Protein AF-A0ABD3QY14-F1 (afdb_monomer)

InterPro domains:
  IPR005636 DTW [PF03942] (28-312)
  IPR005636 DTW [SM01144] (27-320)
  IPR039262 DTW domain-containing protein DTWD2/TAPT [PTHR21392] (23-318)

Organism: NCBI:txid29204

Nearest PDB structures (foldseek):
  1to0-assembly2_D  TM=4.400E-01  e=5.690E-01  Bacillus subtilis
  1vh0-assembly7_F  TM=4.444E-01  e=4.764E-01  Staphylococcus aureus
  1to0-assembly2_C  TM=4.379E-01  e=5.690E-01  Bacillus subtilis
  1to0-assembly4_G  TM=4.454E-01  e=7.651E-01  Bacillus subtilis
  1to0-assembly1_A  TM=4.722E-01  e=1.753E+00  Bacillus subtilis

Structure (mmCIF, N/CA/C/O backbone):
data_AF-A0ABD3QY14-F1
#
_entry.id   AF-A0ABD3QY14-F1
#
loop_
_atom_site.group_PDB
_atom_site.id
_atom_site.type_symbol
_atom_site.label_atom_id
_atom_site.label_alt_id
_atom_site.label_comp_id
_atom_site.label_asym_id
_atom_site.label_entity_id
_atom_site.label_seq_id
_atom_site.pdbx_PDB_ins_code
_atom_site.Cartn_x
_atom_site.Cartn_y
_atom_site.Cartn_z
_atom_site.occupancy
_atom_site.B_iso_or_equiv
_atom_site.auth_seq_id
_atom_site.auth_comp_id
_atom_site.auth_asym_id
_atom_site.auth_atom_id
_atom_site.pdbx_PDB_model_num
ATOM 1 N N . MET A 1 1 ? 17.804 52.065 18.038 1.00 45.91 1 MET A N 1
ATOM 2 C CA . MET A 1 1 ? 19.095 52.280 17.344 1.00 45.91 1 MET A CA 1
ATOM 3 C C . MET A 1 1 ? 19.151 51.403 16.101 1.00 45.91 1 MET A C 1
ATOM 5 O O . MET A 1 1 ? 19.473 50.227 16.191 1.00 45.91 1 MET A O 1
ATOM 9 N N . THR A 1 2 ? 18.773 51.954 14.952 1.00 49.22 2 THR A N 1
ATOM 10 C CA . THR A 1 2 ? 18.689 51.256 13.660 1.00 49.22 2 THR A CA 1
ATOM 11 C C . THR A 1 2 ? 19.968 51.480 12.853 1.00 49.22 2 THR A C 1
ATOM 13 O O . THR A 1 2 ? 20.301 52.621 12.545 1.00 49.22 2 THR A O 1
ATOM 16 N N . LYS A 1 3 ? 20.697 50.410 12.507 1.00 50.19 3 LYS A N 1
ATOM 17 C CA . LYS A 1 3 ? 21.876 50.483 11.625 1.00 50.19 3 LYS A CA 1
ATOM 18 C C . LYS A 1 3 ? 21.510 50.066 10.202 1.00 50.19 3 LYS A C 1
ATOM 20 O O . LYS A 1 3 ? 21.571 48.889 9.857 1.00 50.19 3 LYS A O 1
ATOM 25 N N . THR A 1 4 ? 21.164 51.050 9.383 1.00 54.25 4 THR A N 1
ATOM 26 C CA . THR A 1 4 ? 21.058 50.909 7.928 1.00 54.25 4 THR A CA 1
ATOM 27 C C . THR A 1 4 ? 22.466 50.765 7.344 1.00 54.25 4 THR A C 1
ATOM 29 O O . THR A 1 4 ? 23.338 51.581 7.640 1.00 54.25 4 THR A O 1
ATOM 32 N N . LYS A 1 5 ? 22.715 49.730 6.535 1.00 61.22 5 LYS A N 1
ATOM 33 C CA . LYS A 1 5 ? 23.961 49.573 5.769 1.00 61.22 5 LYS A CA 1
ATOM 34 C C . LYS A 1 5 ? 23.645 49.691 4.282 1.00 61.22 5 LYS A C 1
ATOM 36 O O . LYS A 1 5 ? 23.069 48.773 3.709 1.00 61.22 5 LYS A O 1
ATOM 41 N N . ASN A 1 6 ? 24.055 50.803 3.681 1.00 62.00 6 ASN A N 1
ATOM 42 C CA . ASN A 1 6 ? 24.092 50.943 2.229 1.00 62.00 6 ASN A CA 1
ATOM 43 C C . ASN A 1 6 ? 25.272 50.125 1.684 1.00 62.00 6 ASN A C 1
ATOM 45 O O . ASN A 1 6 ? 26.346 50.117 2.288 1.00 62.00 6 ASN A O 1
ATOM 49 N N . HIS A 1 7 ? 25.075 49.467 0.545 1.00 60.56 7 HIS A N 1
ATOM 50 C CA . HIS A 1 7 ? 26.142 48.868 -0.257 1.00 60.56 7 HIS A CA 1
ATOM 51 C C . HIS A 1 7 ? 26.163 49.599 -1.608 1.00 60.56 7 HIS A C 1
ATOM 53 O O . HIS A 1 7 ? 25.082 49.804 -2.159 1.00 60.56 7 HIS A O 1
ATOM 59 N N . PRO A 1 8 ? 27.328 50.040 -2.113 1.00 66.12 8 PRO A N 1
ATOM 60 C CA . PRO A 1 8 ? 27.401 50.772 -3.374 1.00 66.12 8 PRO A CA 1
ATOM 61 C C . PRO A 1 8 ? 27.253 49.846 -4.585 1.00 66.12 8 PRO A C 1
ATOM 63 O O . PRO A 1 8 ? 27.644 48.676 -4.530 1.00 66.12 8 PRO A O 1
ATOM 66 N N . ASP A 1 9 ? 26.737 50.413 -5.675 1.00 64.50 9 ASP A N 1
ATOM 67 C CA . ASP A 1 9 ? 26.776 49.829 -7.014 1.00 64.50 9 ASP A CA 1
ATOM 68 C C . ASP A 1 9 ? 28.213 49.501 -7.446 1.00 64.50 9 ASP A C 1
ATOM 70 O O . ASP A 1 9 ? 29.165 50.206 -7.100 1.00 64.50 9 ASP A O 1
ATOM 74 N N . MET A 1 10 ? 28.365 48.428 -8.223 1.00 68.00 10 MET A N 1
ATOM 75 C CA . MET A 1 10 ? 29.622 48.067 -8.871 1.00 68.00 10 MET A CA 1
ATOM 76 C C . MET A 1 10 ? 29.356 47.637 -10.317 1.00 68.00 10 MET A C 1
ATOM 78 O O . MET A 1 10 ? 28.352 46.993 -10.617 1.00 68.00 10 MET A O 1
ATOM 82 N N . ASP A 1 11 ? 30.261 48.057 -11.195 1.00 54.81 11 ASP A N 1
ATOM 83 C CA . ASP A 1 11 ? 29.952 48.383 -12.582 1.00 54.81 11 ASP A CA 1
ATOM 84 C C . ASP A 1 11 ? 29.779 47.234 -13.585 1.00 54.81 11 ASP A C 1
ATOM 86 O O . ASP A 1 11 ? 30.156 46.075 -13.396 1.00 54.81 11 ASP A O 1
ATOM 90 N N . GLN A 1 12 ? 29.219 47.651 -14.718 1.00 63.16 12 GLN A N 1
ATOM 91 C CA . GLN A 1 12 ? 28.951 46.887 -15.930 1.00 63.16 12 GLN A CA 1
ATOM 92 C C . GLN A 1 12 ? 30.175 46.088 -16.408 1.00 63.16 12 GLN A C 1
ATOM 94 O O . GLN A 1 12 ? 31.267 46.624 -16.579 1.00 63.16 12 GLN A O 1
ATOM 99 N N . SER A 1 13 ? 29.975 44.802 -16.711 1.00 57.12 13 SER A N 1
ATOM 100 C CA . SER A 1 13 ? 30.966 43.950 -17.382 1.00 57.12 13 SER A CA 1
ATOM 101 C C . SER A 1 13 ? 30.344 43.280 -18.608 1.00 57.12 13 SER A C 1
ATOM 103 O O . SER A 1 13 ? 29.245 42.730 -18.549 1.00 57.12 13 SER A O 1
ATOM 105 N N . THR A 1 14 ? 31.041 43.373 -19.738 1.00 54.72 14 THR A N 1
ATOM 106 C CA . THR A 1 14 ? 30.547 43.096 -21.094 1.00 54.72 14 THR A CA 1
ATOM 107 C C . THR A 1 14 ? 30.244 41.616 -21.363 1.00 54.72 14 THR A C 1
ATOM 109 O O . THR A 1 14 ? 31.099 40.740 -21.247 1.00 54.72 14 THR A O 1
ATOM 112 N N . SER A 1 15 ? 29.015 41.335 -21.802 1.00 51.47 15 SER A N 1
ATOM 113 C CA . SER A 1 15 ? 28.477 39.987 -22.025 1.00 51.47 15 SER A CA 1
ATOM 114 C C . SER A 1 15 ? 28.724 39.450 -23.444 1.00 51.47 15 SER A C 1
ATOM 116 O O . SER A 1 15 ? 27.803 39.298 -24.252 1.00 51.47 15 SER A O 1
ATOM 118 N N . VAL A 1 16 ? 29.973 39.086 -23.753 1.00 61.09 16 VAL A N 1
ATOM 119 C CA . VAL A 1 16 ? 30.281 38.337 -24.988 1.00 61.09 16 VAL A CA 1
ATOM 120 C C . VAL A 1 16 ? 29.675 36.933 -24.887 1.00 61.09 16 VAL A C 1
ATOM 122 O O . VAL A 1 16 ? 30.172 36.077 -24.159 1.00 61.09 16 VAL A O 1
ATOM 125 N N . SER A 1 17 ? 28.574 36.705 -25.604 1.00 56.72 17 SER A N 1
ATOM 126 C CA . SER A 1 17 ? 27.796 35.462 -25.536 1.00 56.72 17 SER A CA 1
ATOM 127 C C . SER A 1 17 ? 28.240 34.467 -26.618 1.00 56.72 17 SER A C 1
ATOM 129 O O . SER A 1 17 ? 27.940 34.693 -27.791 1.00 56.72 17 SER A O 1
ATOM 131 N N . PRO A 1 18 ? 28.916 33.349 -26.282 1.00 64.06 18 PRO A N 1
ATOM 132 C CA . PRO A 1 18 ? 29.250 32.325 -27.265 1.00 64.06 18 PRO A CA 1
ATOM 133 C C . PRO A 1 18 ? 27.987 31.549 -27.658 1.00 64.06 18 PRO A C 1
ATOM 135 O O . PRO A 1 18 ? 27.457 30.751 -26.884 1.00 64.06 18 PRO A O 1
ATOM 138 N N . SER A 1 19 ? 27.509 31.756 -28.885 1.00 54.41 19 SER A N 1
ATOM 139 C CA . SER A 1 19 ? 26.335 31.091 -29.467 1.00 54.41 19 SER A CA 1
ATOM 140 C C . SER A 1 19 ? 26.615 29.631 -29.866 1.00 54.41 19 SER A C 1
ATOM 142 O O . SER A 1 19 ? 26.420 29.225 -31.011 1.00 54.41 19 SER A O 1
ATOM 144 N N . GLY A 1 20 ? 27.091 28.826 -28.914 1.00 64.88 20 GLY A N 1
ATOM 145 C CA . GLY A 1 20 ? 27.315 27.394 -29.081 1.00 64.88 20 GLY A CA 1
ATOM 146 C C . GLY A 1 20 ? 25.997 26.624 -29.095 1.00 64.88 20 GLY A C 1
ATOM 147 O O . GLY A 1 20 ? 25.437 26.310 -28.044 1.00 64.88 20 GLY A O 1
ATOM 148 N N . THR A 1 21 ? 25.501 26.277 -30.284 1.00 68.44 21 THR A N 1
ATOM 149 C CA . THR A 1 21 ? 24.324 25.413 -30.452 1.00 68.44 21 THR A CA 1
ATOM 150 C C . THR A 1 21 ? 24.645 23.973 -30.049 1.00 68.44 21 THR A C 1
ATOM 152 O O . THR A 1 21 ? 24.905 23.117 -30.895 1.00 68.44 21 THR A O 1
ATOM 155 N N . HIS A 1 22 ? 24.627 23.685 -28.746 1.00 75.00 22 HIS A N 1
ATOM 156 C CA . HIS A 1 22 ? 24.767 22.319 -28.251 1.00 75.00 22 HIS A CA 1
ATOM 157 C C . HIS A 1 22 ? 23.649 21.428 -28.827 1.00 75.00 22 HIS A C 1
ATOM 159 O O . HIS A 1 22 ? 22.467 2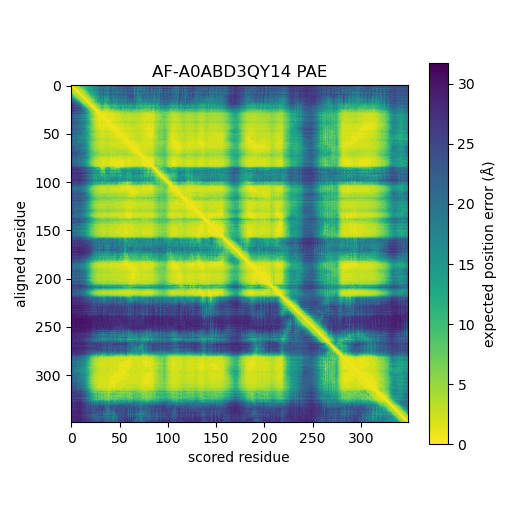1.773 -28.695 1.00 75.00 22 HIS A O 1
ATOM 165 N N . PRO A 1 23 ? 23.979 20.278 -29.447 1.00 76.75 23 PRO A N 1
ATOM 166 C CA . PRO A 1 23 ? 22.976 19.388 -30.011 1.00 76.75 23 PRO A CA 1
ATOM 167 C C . PRO A 1 23 ? 22.065 18.868 -28.896 1.00 76.75 23 PRO A C 1
ATOM 169 O O . PRO A 1 23 ? 22.520 18.245 -27.934 1.00 76.75 23 PRO A O 1
ATOM 172 N N . LYS A 1 24 ? 20.760 19.137 -29.024 1.00 80.94 24 LYS A N 1
ATOM 173 C CA . LYS A 1 24 ? 19.741 18.698 -28.063 1.00 80.94 24 LYS A CA 1
ATOM 174 C C . LYS A 1 24 ? 19.768 17.172 -27.983 1.00 80.94 24 LYS A C 1
ATOM 176 O O . LYS A 1 24 ? 19.378 16.492 -28.931 1.00 80.94 24 LYS A O 1
ATOM 181 N N . THR A 1 25 ? 20.221 16.633 -26.854 1.00 83.69 25 THR A N 1
ATOM 182 C CA . THR A 1 25 ? 20.292 15.187 -26.642 1.00 83.69 25 THR A CA 1
ATOM 183 C C . THR A 1 25 ? 18.890 14.587 -26.709 1.00 83.69 25 THR A C 1
ATOM 185 O O . THR A 1 25 ? 17.993 14.956 -25.946 1.00 83.69 25 THR A O 1
ATOM 188 N N . GLN A 1 26 ? 18.676 13.671 -27.657 1.00 87.88 26 GLN A N 1
ATOM 189 C CA . GLN A 1 26 ? 17.387 13.005 -27.809 1.00 87.88 26 GLN A CA 1
ATOM 190 C C . GLN A 1 26 ? 17.063 12.227 -26.527 1.00 87.88 26 GLN A C 1
ATOM 192 O O . GLN A 1 26 ? 17.876 11.446 -26.021 1.00 87.88 26 GLN A O 1
ATOM 197 N N . LYS A 1 27 ? 15.868 12.458 -25.971 1.00 89.25 27 LYS A N 1
ATOM 198 C CA . LYS A 1 27 ? 15.399 11.731 -24.786 1.00 89.25 27 LYS A CA 1
ATOM 199 C C . LYS A 1 27 ? 15.260 10.252 -25.146 1.00 89.25 27 LYS A C 1
ATOM 201 O O . LYS A 1 27 ? 14.699 9.922 -26.187 1.00 89.25 27 LYS A O 1
ATOM 206 N N . ARG A 1 28 ? 15.744 9.361 -24.274 1.00 91.00 28 ARG A N 1
ATOM 207 C CA . ARG A 1 28 ? 15.572 7.911 -24.458 1.00 91.00 28 ARG A CA 1
ATOM 208 C C . ARG A 1 28 ? 14.072 7.583 -24.554 1.00 91.00 28 ARG A C 1
ATOM 210 O O . ARG A 1 28 ? 13.313 8.134 -23.753 1.00 91.00 28 ARG A O 1
ATOM 217 N N . PRO A 1 29 ? 13.648 6.693 -25.469 1.00 94.50 29 PRO A N 1
ATOM 218 C CA . PRO A 1 29 ? 12.253 6.279 -25.553 1.00 94.50 29 PRO A CA 1
ATOM 219 C C . PRO A 1 29 ? 11.811 5.605 -24.249 1.00 94.50 29 PRO A C 1
ATOM 221 O O . PRO A 1 29 ? 12.602 4.938 -23.573 1.00 94.50 29 PRO A O 1
ATOM 224 N N . THR A 1 30 ? 10.537 5.769 -23.904 1.00 95.06 30 THR A N 1
ATOM 225 C CA . THR A 1 30 ? 9.894 5.153 -22.738 1.00 95.06 30 THR A CA 1
ATOM 226 C C . THR A 1 30 ? 8.572 4.517 -23.149 1.00 95.06 30 THR A C 1
ATOM 228 O O . THR A 1 30 ? 7.912 4.976 -24.078 1.00 95.06 30 THR A O 1
ATOM 231 N N . CYS A 1 31 ? 8.184 3.441 -22.465 1.00 94.12 31 CYS A N 1
ATOM 232 C CA . CYS A 1 31 ? 6.891 2.796 -22.662 1.00 94.12 31 CYS A CA 1
ATOM 233 C C . CYS A 1 31 ? 5.753 3.804 -22.391 1.00 94.12 31 CYS A C 1
ATOM 235 O O . CYS A 1 31 ? 5.775 4.440 -21.334 1.00 94.12 31 CYS A O 1
ATOM 237 N N . PRO A 1 32 ? 4.745 3.951 -23.273 1.00 91.94 32 PRO A N 1
ATOM 238 C CA . PRO A 1 32 ? 3.650 4.901 -23.055 1.00 91.94 32 PRO A CA 1
ATOM 239 C C . PRO A 1 32 ? 2.820 4.565 -21.806 1.00 91.94 32 PRO A C 1
ATOM 241 O O . PRO A 1 32 ? 2.368 5.475 -21.115 1.00 91.94 32 PRO A O 1
ATOM 244 N N . THR A 1 33 ? 2.689 3.272 -21.494 1.00 92.00 33 THR A N 1
ATOM 245 C CA . THR A 1 33 ? 1.871 2.722 -20.405 1.00 92.00 33 THR A CA 1
ATOM 246 C C . THR A 1 33 ? 2.570 2.821 -19.047 1.00 92.00 33 THR A C 1
ATOM 248 O O . THR A 1 33 ? 2.077 3.488 -18.148 1.00 92.00 33 THR A O 1
ATOM 251 N N . CYS A 1 34 ? 3.744 2.197 -18.875 1.00 92.81 34 CYS A N 1
ATOM 252 C CA . CYS A 1 34 ? 4.435 2.155 -17.574 1.00 92.81 34 CYS A CA 1
ATOM 253 C C . CYS A 1 34 ? 5.562 3.190 -17.402 1.00 92.81 34 CYS A C 1
ATOM 255 O O . CYS A 1 34 ? 6.170 3.253 -16.337 1.00 92.81 34 CYS A O 1
ATOM 257 N N . ARG A 1 35 ? 5.886 3.977 -18.440 1.00 91.50 35 ARG A N 1
ATOM 258 C CA . ARG A 1 35 ? 6.951 5.009 -18.472 1.00 91.50 35 ARG A CA 1
ATOM 259 C C . ARG A 1 35 ? 8.384 4.537 -18.195 1.00 91.50 35 ARG A C 1
ATOM 261 O O . ARG A 1 35 ? 9.314 5.337 -18.304 1.00 91.50 35 ARG A O 1
ATOM 268 N N . PHE A 1 36 ? 8.606 3.249 -17.948 1.00 91.25 36 PHE A N 1
ATOM 269 C CA . PHE A 1 36 ? 9.943 2.661 -17.938 1.00 91.25 36 PHE A CA 1
ATOM 270 C C . PHE A 1 36 ? 10.550 2.608 -19.358 1.00 91.25 36 PHE A C 1
ATOM 272 O O . PHE A 1 36 ? 9.814 2.481 -20.342 1.00 91.25 36 PHE A O 1
ATOM 279 N N . PRO A 1 37 ? 11.889 2.683 -19.500 1.00 93.31 37 PRO A N 1
ATOM 280 C CA . PRO A 1 37 ? 12.586 2.341 -20.742 1.00 93.31 37 PRO A CA 1
ATOM 281 C C . PRO A 1 37 ? 12.186 0.952 -21.276 1.00 93.31 37 PRO A C 1
ATOM 283 O O . PRO A 1 37 ? 11.923 0.069 -20.459 1.00 93.31 37 PRO A O 1
ATOM 286 N N . PRO A 1 38 ? 12.213 0.703 -22.603 1.00 94.31 38 PRO A N 1
ATOM 287 C CA . PRO A 1 38 ? 11.772 -0.565 -23.197 1.00 94.31 38 PRO A CA 1
ATOM 288 C C . PRO A 1 38 ? 12.375 -1.822 -22.555 1.00 94.31 38 PRO A C 1
ATOM 290 O O . PRO A 1 38 ? 11.642 -2.750 -22.235 1.00 94.31 38 PRO A O 1
ATOM 293 N N . ARG A 1 39 ? 13.688 -1.825 -22.272 1.00 91.69 39 ARG A N 1
ATOM 294 C CA . ARG A 1 39 ? 14.375 -2.969 -21.638 1.00 91.69 39 ARG A CA 1
ATOM 295 C C . ARG A 1 39 ? 13.924 -3.255 -20.201 1.00 91.69 39 ARG A C 1
ATOM 297 O O . ARG A 1 39 ? 14.083 -4.367 -19.724 1.00 91.69 39 ARG A O 1
ATOM 304 N N . THR A 1 40 ? 13.376 -2.262 -19.506 1.00 91.81 40 THR A N 1
ATOM 305 C CA . THR A 1 40 ? 12.881 -2.383 -18.125 1.00 91.81 40 THR A CA 1
ATOM 306 C C . THR A 1 40 ? 11.358 -2.223 -18.062 1.00 91.81 40 THR A C 1
ATOM 308 O O . THR A 1 40 ? 10.823 -1.792 -17.044 1.00 91.81 40 THR A O 1
ATOM 311 N N . CYS A 1 41 ? 10.656 -2.484 -19.169 1.00 94.94 41 CYS A N 1
ATOM 312 C CA . CYS A 1 41 ? 9.207 -2.369 -19.256 1.00 94.94 41 CYS A CA 1
ATOM 313 C C . CYS A 1 41 ? 8.528 -3.463 -18.422 1.00 94.94 41 CYS A C 1
ATOM 315 O O . CYS A 1 41 ? 8.728 -4.647 -18.676 1.00 94.94 41 CYS A O 1
ATOM 317 N N . VAL A 1 42 ? 7.687 -3.069 -17.463 1.00 95.75 42 VAL A N 1
ATOM 318 C CA . VAL A 1 42 ? 6.958 -3.998 -16.576 1.00 95.75 42 VAL A CA 1
ATOM 319 C C . VAL A 1 42 ? 5.571 -4.394 -17.094 1.00 95.75 42 VAL A C 1
ATOM 321 O O . VAL A 1 42 ? 4.906 -5.210 -16.467 1.00 95.75 42 VAL A O 1
ATOM 324 N N . CYS A 1 43 ? 5.126 -3.839 -18.230 1.00 96.31 43 CYS A N 1
ATOM 325 C CA . CYS A 1 43 ? 3.776 -4.075 -18.762 1.00 96.31 43 CYS A CA 1
ATOM 326 C C . CYS A 1 43 ? 3.412 -5.553 -18.974 1.00 96.31 43 CYS A C 1
ATOM 328 O O . CYS A 1 43 ? 2.282 -5.882 -18.635 1.00 96.31 43 CYS A O 1
ATOM 330 N N . PRO A 1 44 ? 4.316 -6.445 -19.438 1.00 96.75 44 PRO A N 1
ATOM 331 C CA . PRO A 1 44 ? 3.995 -7.868 -19.590 1.00 96.75 44 PRO A CA 1
ATOM 332 C C . PRO A 1 44 ? 3.583 -8.581 -18.293 1.00 96.75 44 PRO A C 1
ATOM 334 O O . PRO A 1 44 ? 2.969 -9.636 -18.360 1.00 96.75 44 PRO A O 1
ATOM 337 N N . ALA A 1 45 ? 3.910 -8.022 -17.122 1.00 97.00 45 ALA A N 1
ATOM 338 C CA . ALA A 1 45 ? 3.542 -8.590 -15.826 1.00 97.00 45 ALA A CA 1
ATOM 339 C C . ALA A 1 45 ? 2.396 -7.849 -15.116 1.00 97.00 45 ALA A C 1
ATOM 341 O O . ALA A 1 45 ? 1.924 -8.332 -14.082 1.00 97.00 45 ALA A O 1
ATOM 342 N N . LEU A 1 46 ? 1.969 -6.681 -15.622 1.00 96.88 46 LEU A N 1
ATOM 343 C CA . LEU A 1 46 ? 0.874 -5.909 -15.024 1.00 96.88 46 LEU A CA 1
ATOM 344 C C . LEU A 1 46 ? -0.446 -6.698 -15.100 1.00 96.88 46 LEU A C 1
ATOM 346 O O . LEU A 1 46 ? -0.671 -7.413 -16.075 1.00 96.88 46 LEU A O 1
ATOM 350 N N . PRO A 1 47 ? -1.339 -6.564 -14.104 1.00 96.69 47 PRO A N 1
ATOM 351 C CA . PRO A 1 47 ? -2.645 -7.206 -14.161 1.00 96.69 47 PRO A CA 1
ATOM 352 C C . PRO A 1 47 ? -3.488 -6.615 -15.301 1.00 96.69 47 PRO A C 1
ATOM 354 O O . PRO A 1 47 ? -3.544 -5.396 -15.470 1.00 96.69 47 PRO A O 1
ATOM 357 N N . THR A 1 48 ? -4.178 -7.480 -16.049 1.00 94.69 48 THR A N 1
ATOM 358 C CA . THR A 1 48 ? -5.051 -7.098 -17.175 1.00 94.69 48 THR A CA 1
ATOM 359 C C . THR A 1 48 ? -6.184 -6.164 -16.740 1.00 94.69 48 THR A C 1
ATOM 361 O O . THR A 1 48 ? -6.550 -5.248 -17.471 1.00 94.69 48 THR A O 1
ATOM 364 N N . ALA A 1 49 ? -6.709 -6.370 -15.527 1.00 95.25 49 ALA A N 1
ATOM 365 C CA . ALA A 1 49 ? -7.691 -5.505 -14.884 1.00 95.25 49 ALA A CA 1
ATOM 366 C C . ALA A 1 49 ? -7.048 -4.741 -13.704 1.00 95.25 49 ALA A C 1
ATOM 368 O O . ALA A 1 49 ? -6.385 -5.369 -12.872 1.00 95.25 49 ALA A O 1
ATOM 369 N N . PRO A 1 50 ? -7.248 -3.413 -13.579 1.00 95.50 50 PRO A N 1
ATOM 370 C CA . PRO A 1 50 ? -6.750 -2.638 -12.443 1.00 95.50 50 PRO A CA 1
ATOM 371 C C . PRO A 1 50 ? -7.334 -3.113 -11.101 1.00 95.50 50 PRO A C 1
ATOM 373 O O . PRO A 1 50 ? -8.542 -3.293 -10.966 1.00 95.50 50 PRO A O 1
ATOM 376 N N . LEU A 1 51 ? -6.485 -3.274 -10.082 1.00 96.38 51 LEU A N 1
ATOM 377 C CA . LEU A 1 51 ? -6.863 -3.923 -8.818 1.00 96.38 51 LEU A CA 1
ATOM 378 C C . LEU A 1 51 ? -7.703 -3.054 -7.862 1.00 96.38 51 LEU A C 1
ATOM 380 O O . LEU A 1 51 ? -8.172 -3.572 -6.852 1.00 96.38 51 LEU A O 1
ATOM 384 N N . HIS A 1 52 ? -7.894 -1.754 -8.120 1.00 95.00 52 HIS A N 1
ATOM 385 C CA . HIS A 1 52 ? -8.582 -0.848 -7.184 1.00 95.00 52 HIS A CA 1
ATOM 386 C C . HIS A 1 52 ? -10.027 -1.272 -6.847 1.00 95.00 52 HIS A C 1
ATOM 388 O O . HIS A 1 52 ? -10.486 -1.024 -5.737 1.00 95.00 52 HIS A O 1
ATOM 394 N N . THR A 1 53 ? -10.728 -1.964 -7.750 1.00 94.62 53 THR A N 1
ATOM 395 C CA . THR A 1 53 ? -12.098 -2.478 -7.528 1.00 94.62 53 THR A CA 1
ATOM 396 C C . THR A 1 53 ? -12.179 -3.602 -6.485 1.00 94.62 53 THR A C 1
ATOM 398 O O . THR A 1 53 ? -13.266 -3.911 -5.984 1.00 94.62 53 THR A O 1
ATOM 401 N N . LEU A 1 54 ? -11.033 -4.199 -6.135 1.00 96.19 54 LEU A N 1
ATOM 402 C CA . LEU A 1 54 ? -10.897 -5.207 -5.082 1.00 96.19 54 LEU A CA 1
ATOM 403 C C . LEU A 1 54 ? -10.771 -4.586 -3.680 1.00 96.19 54 LEU A C 1
ATOM 405 O O . LEU A 1 54 ? -10.861 -5.315 -2.698 1.00 96.19 54 LEU A O 1
ATOM 409 N N . PHE A 1 55 ? -10.576 -3.265 -3.575 1.00 95.50 55 PHE A N 1
ATOM 410 C CA . PHE A 1 55 ? -10.399 -2.547 -2.310 1.00 95.50 55 PHE A CA 1
ATOM 411 C C . PHE A 1 55 ? -11.737 -2.032 -1.773 1.00 95.50 55 PHE A C 1
ATOM 413 O O . PHE A 1 55 ? -12.092 -0.856 -1.901 1.00 95.50 55 PHE A O 1
ATOM 420 N N . ARG A 1 56 ? -12.525 -2.947 -1.203 1.00 94.44 56 ARG A N 1
ATOM 421 C CA . ARG A 1 56 ? -13.869 -2.653 -0.684 1.00 94.44 56 ARG A CA 1
ATOM 422 C C . ARG A 1 56 ? -13.873 -2.418 0.821 1.00 94.44 56 ARG A C 1
ATOM 424 O O . ARG A 1 56 ? -14.765 -1.741 1.325 1.00 94.44 56 ARG A O 1
ATOM 431 N N . ARG A 1 57 ? -12.897 -2.972 1.540 1.00 95.06 57 ARG A N 1
ATOM 432 C CA . ARG A 1 57 ? -12.855 -3.031 3.004 1.00 95.06 57 ARG A CA 1
ATOM 433 C C . ARG A 1 57 ? -11.815 -2.108 3.613 1.00 95.06 57 ARG A C 1
ATOM 435 O O . ARG A 1 57 ? -11.947 -1.760 4.785 1.00 95.06 57 ARG A O 1
ATOM 442 N N . CYS A 1 58 ? -10.805 -1.699 2.852 1.00 96.50 58 CYS A N 1
ATOM 443 C CA . CYS A 1 58 ? -9.766 -0.798 3.320 1.00 96.50 58 CYS A CA 1
ATOM 444 C C . CYS A 1 58 ? -9.407 0.327 2.348 1.00 96.50 58 CYS A C 1
ATOM 446 O O . CYS A 1 58 ? -9.733 0.318 1.163 1.00 96.50 58 CYS A O 1
ATOM 448 N N . ARG A 1 59 ? -8.721 1.319 2.912 1.00 96.06 59 ARG A N 1
ATOM 449 C CA . ARG A 1 59 ? -8.116 2.472 2.245 1.00 96.06 59 ARG A CA 1
ATOM 450 C C . ARG A 1 59 ? -6.649 2.507 2.649 1.00 96.06 59 ARG A C 1
ATOM 452 O O . ARG A 1 59 ? -6.335 2.214 3.800 1.00 96.06 59 ARG A O 1
ATOM 459 N N . ILE A 1 60 ? -5.746 2.874 1.748 1.00 97.00 60 ILE A N 1
ATOM 460 C CA . ILE A 1 60 ? -4.307 2.909 2.031 1.00 97.00 60 ILE A CA 1
ATOM 461 C C . ILE A 1 60 ? -3.823 4.355 2.123 1.00 97.00 60 ILE A C 1
ATOM 463 O O . ILE A 1 60 ? -3.854 5.098 1.145 1.00 97.00 60 ILE A O 1
ATOM 467 N N . LEU A 1 61 ? -3.283 4.737 3.275 1.00 96.38 61 LEU A N 1
ATOM 468 C CA . LEU A 1 61 ? -2.527 5.969 3.444 1.00 96.38 61 LEU A CA 1
ATOM 469 C C . LEU A 1 61 ? -1.030 5.654 3.514 1.00 96.38 61 LEU A C 1
ATOM 471 O O . LEU A 1 61 ? -0.575 4.894 4.367 1.00 96.38 61 LEU A O 1
ATOM 475 N N . LEU A 1 62 ? -0.246 6.259 2.628 1.00 96.12 62 LEU A N 1
ATOM 476 C CA . LEU A 1 62 ? 1.192 6.039 2.557 1.00 96.12 62 LEU A CA 1
ATOM 477 C C . LEU A 1 62 ? 1.957 7.324 2.878 1.00 96.12 62 LEU A C 1
ATOM 479 O O . LEU A 1 62 ? 1.915 8.289 2.116 1.00 96.12 62 LEU A O 1
ATOM 483 N N . LEU A 1 63 ? 2.695 7.326 3.984 1.00 95.94 63 LEU A N 1
ATOM 484 C CA . LEU A 1 63 ? 3.580 8.423 4.365 1.00 95.94 63 LEU A CA 1
ATOM 485 C C . LEU A 1 63 ? 4.961 8.181 3.743 1.00 95.94 63 LEU A C 1
ATOM 487 O O . LEU A 1 63 ? 5.740 7.375 4.251 1.00 95.94 63 LEU A O 1
ATOM 491 N N . GLN A 1 64 ? 5.271 8.855 2.634 1.00 95.69 64 GLN A N 1
ATOM 492 C CA . GLN A 1 64 ? 6.537 8.696 1.914 1.00 95.69 64 GLN A CA 1
ATOM 493 C C . GLN A 1 64 ? 7.568 9.740 2.341 1.00 95.69 64 GLN A C 1
ATOM 495 O O . GLN A 1 64 ? 7.349 10.948 2.227 1.00 95.69 64 GLN A O 1
ATOM 500 N N . HIS A 1 65 ? 8.751 9.283 2.756 1.00 95.50 65 HIS A N 1
ATOM 501 C CA . HIS A 1 65 ? 9.835 10.195 3.094 1.00 95.50 65 HIS A CA 1
ATOM 502 C C . HIS A 1 65 ? 10.395 10.887 1.831 1.00 95.50 65 HIS A C 1
ATOM 504 O O . HIS A 1 65 ? 10.681 10.207 0.840 1.00 95.50 65 HIS A O 1
ATOM 510 N N . PRO A 1 66 ? 10.697 12.204 1.848 1.00 95.44 66 PRO A N 1
ATOM 511 C CA . PRO A 1 66 ? 11.238 12.917 0.683 1.00 95.44 66 PRO A CA 1
ATOM 512 C C . PRO A 1 66 ? 12.552 12.353 0.110 1.00 95.44 66 PRO A C 1
ATOM 514 O O . PRO A 1 66 ? 12.872 12.595 -1.055 1.00 95.44 66 PRO A O 1
ATOM 517 N N . HIS A 1 67 ? 13.330 11.597 0.897 1.00 92.06 67 HIS A N 1
ATOM 518 C CA . HIS A 1 67 ? 14.505 10.879 0.378 1.00 92.06 67 HIS A CA 1
ATOM 519 C C . HIS A 1 67 ? 14.159 9.640 -0.453 1.00 92.06 67 HIS A C 1
ATOM 521 O O . HIS A 1 67 ? 14.958 9.300 -1.327 1.00 92.06 67 HIS A O 1
ATOM 527 N N . GLU A 1 68 ? 13.019 8.984 -0.218 1.00 88.19 68 GLU A N 1
ATOM 528 C CA . GLU A 1 68 ? 12.600 7.857 -1.055 1.00 88.19 68 GLU A CA 1
ATOM 529 C C . GLU A 1 68 ? 12.082 8.351 -2.401 1.00 88.19 68 GLU A C 1
ATOM 531 O O . GLU A 1 68 ? 12.482 7.794 -3.416 1.00 88.19 68 GLU A O 1
ATOM 536 N N . LEU A 1 69 ? 11.343 9.471 -2.456 1.00 90.19 69 LEU A N 1
ATOM 537 C CA . LEU A 1 69 ? 10.877 10.087 -3.715 1.00 90.19 69 LEU A CA 1
ATOM 538 C C . LEU A 1 69 ? 12.003 10.259 -4.761 1.00 90.19 69 LEU A C 1
ATOM 540 O O . LEU A 1 69 ? 11.782 10.088 -5.957 1.00 90.1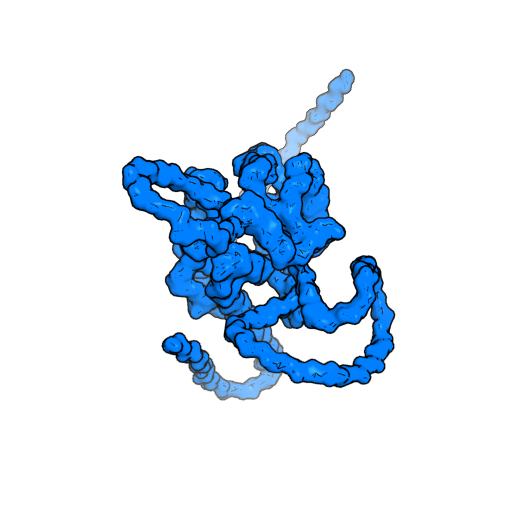9 69 LEU A O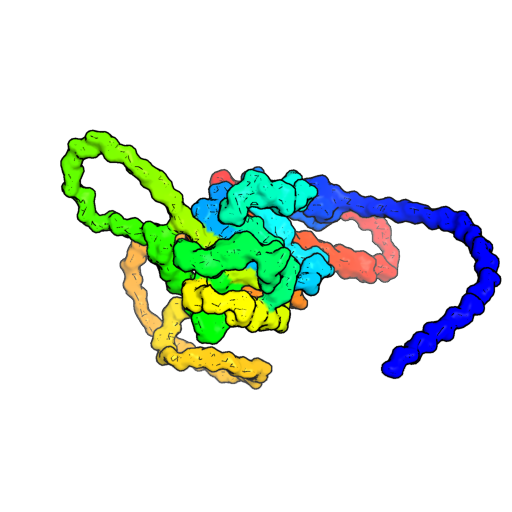 1
ATOM 544 N N . ARG A 1 70 ? 13.230 10.555 -4.307 1.00 89.50 70 ARG A N 1
ATOM 545 C CA . ARG A 1 70 ? 14.423 10.759 -5.153 1.00 89.50 70 ARG A CA 1
ATOM 546 C C . ARG A 1 70 ? 15.088 9.456 -5.631 1.00 89.50 70 ARG A C 1
ATOM 548 O O . ARG A 1 70 ? 16.084 9.510 -6.352 1.00 89.50 70 ARG A O 1
ATOM 555 N N . ARG A 1 71 ? 14.597 8.281 -5.223 1.00 85.94 71 ARG A N 1
ATOM 556 C CA . ARG A 1 71 ? 15.136 6.972 -5.623 1.00 85.94 71 ARG A CA 1
ATOM 557 C C . ARG A 1 71 ? 14.622 6.573 -7.007 1.00 85.94 71 ARG A C 1
ATOM 559 O O . ARG A 1 71 ?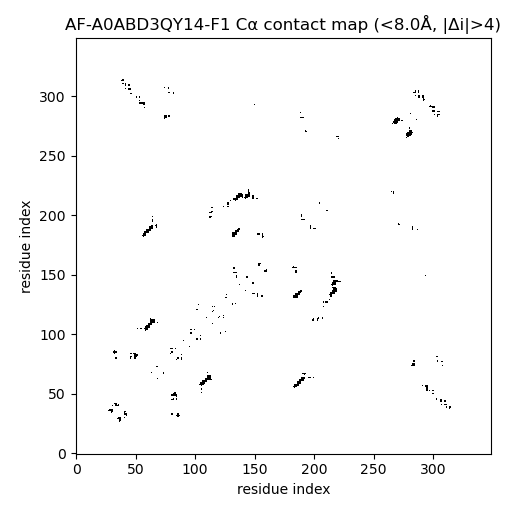 13.443 6.729 -7.323 1.00 85.94 71 ARG A O 1
ATOM 566 N N . LYS A 1 72 ? 15.522 5.996 -7.810 1.00 82.81 72 LYS A N 1
ATOM 567 C CA . LYS A 1 72 ? 15.207 5.412 -9.126 1.00 82.81 72 LYS A CA 1
ATOM 568 C C . LYS A 1 72 ? 14.466 4.073 -8.995 1.00 82.81 72 LYS A C 1
ATOM 570 O O . LYS A 1 72 ? 13.522 3.826 -9.731 1.00 82.81 72 LYS A O 1
ATOM 575 N N . ASN A 1 73 ? 14.844 3.261 -8.006 1.00 81.00 73 ASN A N 1
ATOM 576 C CA . ASN A 1 73 ? 14.367 1.887 -7.821 1.00 81.00 73 ASN A CA 1
ATOM 577 C C . ASN A 1 73 ? 13.274 1.818 -6.737 1.00 81.00 73 ASN A C 1
ATOM 579 O O . ASN A 1 73 ? 13.419 1.109 -5.744 1.00 81.00 73 ASN A O 1
ATOM 583 N N . ARG A 1 74 ? 12.212 2.619 -6.878 1.00 87.56 74 ARG A N 1
ATOM 584 C CA . ARG A 1 74 ? 11.056 2.583 -5.967 1.00 87.56 74 ARG A CA 1
ATOM 585 C C . ARG A 1 74 ? 10.086 1.491 -6.404 1.00 87.56 74 ARG A C 1
ATOM 587 O O . ARG A 1 74 ? 9.754 1.434 -7.583 1.00 87.56 74 ARG A O 1
ATOM 594 N N . SER A 1 75 ? 9.567 0.700 -5.466 1.00 89.56 75 SER A N 1
ATOM 595 C CA . SER A 1 75 ? 8.503 -0.272 -5.760 1.00 89.56 75 SER A CA 1
ATOM 596 C C . SER A 1 75 ? 7.094 0.326 -5.699 1.00 89.56 75 SER A C 1
ATOM 598 O O . SER A 1 75 ? 6.200 -0.167 -6.376 1.00 89.56 75 SER A O 1
ATOM 600 N N . LEU A 1 76 ? 6.887 1.427 -4.966 1.00 91.62 76 LEU A N 1
ATOM 601 C CA . LEU A 1 76 ? 5.580 2.090 -4.865 1.00 91.62 76 LEU A CA 1
ATOM 602 C C . LEU A 1 76 ? 4.941 2.449 -6.231 1.00 91.62 76 LEU A C 1
ATOM 604 O O . LEU A 1 76 ? 3.748 2.198 -6.387 1.00 91.62 76 LEU A O 1
ATOM 608 N N . PRO A 1 77 ? 5.666 2.981 -7.242 1.00 92.50 77 PRO A N 1
ATOM 609 C CA . PRO A 1 77 ? 5.092 3.213 -8.569 1.00 92.50 77 PRO A CA 1
ATOM 610 C C . PRO A 1 77 ? 4.497 1.959 -9.218 1.00 92.50 77 PRO A C 1
ATOM 612 O O . PRO A 1 77 ? 3.519 2.090 -9.948 1.00 92.50 77 PRO A O 1
ATOM 615 N N . LEU A 1 78 ? 5.032 0.765 -8.926 1.00 93.62 78 LEU A N 1
ATOM 616 C CA . LEU A 1 78 ? 4.478 -0.500 -9.414 1.00 93.62 78 LEU A CA 1
ATOM 617 C C . LEU A 1 78 ? 3.135 -0.822 -8.759 1.00 93.62 78 LEU A C 1
ATOM 619 O O . LEU A 1 78 ? 2.236 -1.283 -9.451 1.00 93.62 78 LEU A O 1
ATOM 623 N N . VAL A 1 79 ? 2.959 -0.518 -7.467 1.00 95.31 79 VAL A N 1
ATOM 624 C CA . VAL A 1 79 ? 1.657 -0.659 -6.789 1.00 95.31 79 VAL A CA 1
ATOM 625 C C . VAL A 1 79 ? 0.613 0.229 -7.459 1.00 95.31 79 VAL A C 1
ATOM 627 O O . VAL A 1 79 ? -0.462 -0.251 -7.794 1.00 95.31 79 VAL A O 1
ATOM 630 N N . HIS A 1 80 ? 0.943 1.497 -7.730 1.00 94.69 80 HIS A N 1
ATOM 631 C CA . HIS A 1 80 ? 0.044 2.406 -8.455 1.00 94.69 80 HIS A CA 1
ATOM 632 C C . HIS A 1 80 ? -0.302 1.884 -9.859 1.00 94.69 80 HIS A C 1
ATOM 634 O O . HIS A 1 80 ? -1.470 1.914 -10.238 1.00 94.69 80 HIS A O 1
ATOM 640 N N . LEU A 1 81 ? 0.669 1.330 -10.599 1.00 94.81 81 LEU A N 1
ATOM 641 C CA . LEU A 1 81 ? 0.408 0.681 -11.893 1.00 94.81 81 LEU A CA 1
ATOM 642 C C . LEU A 1 81 ? -0.491 -0.564 -11.770 1.00 94.81 81 LEU A C 1
ATOM 644 O O . LEU A 1 81 ? -1.297 -0.803 -12.661 1.00 94.81 81 LEU A O 1
ATOM 648 N N . CYS A 1 82 ? -0.397 -1.339 -10.685 1.00 96.50 82 CYS A N 1
ATOM 649 C CA . CYS A 1 82 ? -1.291 -2.479 -10.445 1.00 96.50 82 CYS A CA 1
ATOM 650 C C . CYS A 1 82 ? -2.715 -2.031 -10.080 1.00 96.50 82 CYS A C 1
ATOM 652 O O . CYS A 1 82 ? -3.687 -2.613 -10.550 1.00 96.50 82 CYS A O 1
ATOM 654 N N . LEU A 1 83 ? -2.850 -1.004 -9.237 1.00 95.38 83 LEU A N 1
ATOM 655 C CA . LEU A 1 83 ? -4.147 -0.512 -8.763 1.00 95.38 83 LEU A CA 1
ATOM 656 C C . LEU A 1 83 ? -4.943 0.196 -9.867 1.00 95.38 83 LEU A C 1
ATOM 658 O O . LEU A 1 83 ? -6.154 -0.003 -9.955 1.00 95.38 83 LEU A O 1
ATOM 662 N N . PHE A 1 84 ? -4.274 0.989 -10.711 1.00 94.12 84 PHE A N 1
ATOM 663 C CA . PHE A 1 84 ? -4.922 1.917 -11.650 1.00 94.12 84 PHE A CA 1
ATOM 664 C C . PHE A 1 84 ? -4.541 1.718 -13.128 1.00 94.12 84 PHE A C 1
ATOM 666 O O . PHE A 1 84 ? -5.053 2.426 -13.994 1.00 94.12 84 PHE A O 1
ATOM 673 N N . GLY A 1 85 ? -3.649 0.778 -13.449 1.00 92.50 85 GLY A N 1
ATOM 674 C CA . GLY A 1 85 ? -3.123 0.610 -14.806 1.00 92.50 85 GLY A CA 1
ATOM 675 C C . GLY A 1 85 ? -2.184 1.747 -15.240 1.00 92.50 85 GLY A C 1
ATOM 676 O O . GLY A 1 85 ? -1.830 2.641 -14.469 1.00 92.50 85 GLY A O 1
ATOM 677 N N . GLY A 1 86 ? -1.747 1.714 -16.502 1.00 84.12 86 GLY A N 1
ATOM 678 C CA . GLY A 1 86 ? -0.789 2.697 -17.031 1.00 84.12 86 GLY A CA 1
ATOM 679 C C . GLY A 1 86 ? -1.384 4.046 -17.446 1.00 84.12 86 GLY A C 1
ATOM 680 O O . GLY A 1 86 ? -0.697 5.063 -17.388 1.00 84.12 86 GLY A O 1
ATOM 681 N N . HIS A 1 87 ? -2.660 4.085 -17.842 1.00 69.88 87 HIS A N 1
ATOM 682 C CA . HIS A 1 87 ? -3.285 5.307 -18.365 1.00 69.88 87 HIS A CA 1
ATOM 683 C C . HIS A 1 87 ? -3.545 6.361 -17.276 1.00 69.88 87 HIS A C 1
ATOM 685 O O . HIS A 1 87 ? -3.407 7.555 -17.532 1.00 69.88 87 HIS A O 1
ATOM 691 N N . HIS A 1 88 ? -3.836 5.932 -16.045 1.00 65.31 88 HIS A N 1
ATOM 692 C CA . HIS A 1 88 ? -4.181 6.822 -14.930 1.00 65.31 88 HIS A CA 1
ATOM 693 C C . HIS A 1 88 ? -2.977 7.325 -14.115 1.00 65.31 88 HIS A C 1
ATOM 695 O O . HIS A 1 88 ? -3.152 8.137 -13.216 1.00 65.31 88 HIS A O 1
ATOM 701 N N . HIS A 1 89 ? -1.746 6.900 -14.424 1.00 60.38 89 HIS A N 1
ATOM 702 C CA . HIS A 1 89 ? -0.556 7.262 -13.630 1.00 60.38 89 HIS A CA 1
ATOM 703 C C . HIS A 1 89 ? -0.104 8.730 -13.804 1.00 60.38 89 HIS A C 1
ATOM 705 O O . HIS A 1 89 ? 0.792 9.181 -13.093 1.00 60.38 89 HIS A O 1
ATOM 711 N N . HIS A 1 90 ? -0.672 9.479 -14.763 1.00 58.03 90 HIS A N 1
ATOM 712 C CA . HIS A 1 90 ? -0.196 10.832 -15.109 1.00 58.03 90 HIS A CA 1
ATOM 713 C C . HIS A 1 90 ? -1.275 11.907 -15.371 1.00 58.03 90 HIS A C 1
ATOM 715 O O . HIS A 1 90 ? -0.932 13.089 -15.447 1.00 58.03 90 HIS A O 1
ATOM 721 N N . ALA A 1 91 ? -2.571 11.572 -15.414 1.00 57.31 91 ALA A N 1
ATOM 722 C CA . ALA A 1 91 ? -3.531 12.517 -14.827 1.00 57.31 91 ALA A CA 1
ATOM 723 C C . ALA A 1 91 ? -3.095 12.660 -13.362 1.00 57.31 91 ALA A C 1
ATOM 725 O O . ALA A 1 91 ? -2.765 11.629 -12.763 1.00 57.31 91 ALA A O 1
ATOM 726 N N . ARG A 1 92 ? -2.941 13.875 -12.804 1.00 56.47 92 ARG A N 1
ATOM 727 C CA . ARG A 1 92 ? -2.321 13.962 -11.471 1.00 56.47 92 ARG A CA 1
ATOM 728 C C . ARG A 1 92 ? -3.156 13.118 -10.519 1.00 56.47 92 ARG A C 1
ATOM 730 O O . ARG A 1 92 ? -4.382 13.185 -10.539 1.00 56.47 92 ARG A O 1
ATOM 737 N N . ILE A 1 93 ? -2.488 12.376 -9.640 1.00 57.56 93 ILE A N 1
ATOM 738 C CA . ILE A 1 93 ? -3.161 11.662 -8.544 1.00 57.56 93 ILE A CA 1
ATOM 739 C C . ILE A 1 93 ? -4.006 12.659 -7.714 1.00 57.56 93 ILE A C 1
ATOM 741 O O . ILE A 1 93 ? -5.035 12.291 -7.162 1.00 57.56 93 ILE A O 1
ATOM 745 N N . GLU A 1 94 ? -3.607 13.935 -7.711 1.00 57.66 94 GLU A N 1
ATOM 746 C CA . GLU A 1 94 ? -4.325 15.094 -7.168 1.00 57.66 94 GLU A CA 1
ATOM 747 C C . GLU A 1 94 ? -5.639 15.419 -7.916 1.00 57.66 94 GLU A C 1
ATOM 749 O O . GLU A 1 94 ? -6.640 15.709 -7.264 1.00 57.66 94 GLU A O 1
ATOM 754 N N . ASP A 1 95 ? -5.681 15.328 -9.252 1.00 54.62 95 ASP A N 1
ATOM 755 C CA . ASP A 1 95 ? -6.836 15.745 -10.068 1.00 54.62 95 ASP A CA 1
ATOM 756 C C . ASP A 1 95 ? -8.012 14.758 -9.916 1.00 54.62 95 ASP A C 1
ATOM 758 O O . ASP A 1 95 ? -9.149 15.168 -9.693 1.00 54.62 95 ASP A O 1
ATOM 762 N N . VAL A 1 96 ? -7.744 13.443 -9.945 1.00 53.06 96 VAL A N 1
ATOM 763 C CA . VAL A 1 96 ? -8.78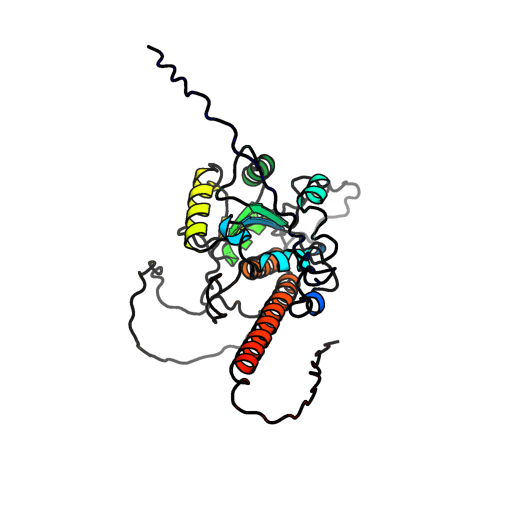6 12.413 -9.731 1.00 53.06 96 VAL A CA 1
ATOM 764 C C . VAL A 1 96 ? -9.234 12.378 -8.264 1.00 53.06 96 VAL A C 1
ATOM 766 O O . VAL A 1 96 ? -10.422 12.227 -7.983 1.00 53.06 96 VAL A O 1
ATOM 769 N N . ALA A 1 97 ? -8.312 12.591 -7.318 1.00 51.03 97 ALA A N 1
ATOM 770 C CA . ALA A 1 97 ? -8.633 12.656 -5.890 1.00 51.03 97 ALA A CA 1
ATOM 771 C C . ALA A 1 97 ? -9.406 13.925 -5.475 1.00 51.03 97 ALA A C 1
ATOM 773 O O . ALA A 1 97 ? -9.888 13.981 -4.347 1.00 51.03 97 ALA A O 1
ATOM 774 N N . SER A 1 98 ? -9.528 14.926 -6.356 1.00 54.25 98 SER A N 1
ATOM 775 C CA . SER A 1 98 ? -10.318 16.143 -6.108 1.00 54.25 98 SER A CA 1
ATOM 776 C C . SER A 1 98 ? -11.796 15.996 -6.497 1.00 54.25 98 SER A C 1
ATOM 778 O O . SER A 1 98 ? -12.617 16.800 -6.067 1.00 54.25 98 SER A O 1
ATOM 780 N N . SER A 1 99 ? -12.145 14.985 -7.304 1.00 50.03 99 SER A N 1
ATOM 781 C CA . SER A 1 99 ? -13.512 14.758 -7.808 1.00 50.03 99 SER A CA 1
ATOM 782 C C . SER A 1 99 ? -14.327 13.757 -6.982 1.00 50.03 99 SER A C 1
ATOM 784 O O . SER A 1 99 ? -15.534 13.636 -7.190 1.00 50.03 99 SER A O 1
ATOM 786 N N . LEU A 1 100 ? -13.682 12.999 -6.097 1.00 59.53 100 LEU A N 1
ATOM 787 C CA . LEU A 1 100 ? -14.326 12.004 -5.243 1.00 59.53 100 LEU A CA 1
ATOM 788 C C . LEU A 1 100 ? -14.395 12.531 -3.809 1.00 59.53 100 LEU A C 1
ATOM 790 O O . LEU A 1 100 ? -13.571 13.351 -3.403 1.00 59.53 100 LEU A O 1
ATOM 794 N N . ASN A 1 101 ? -15.371 12.042 -3.038 1.00 71.88 101 ASN A N 1
ATOM 795 C CA . ASN A 1 101 ? -15.473 12.316 -1.604 1.00 71.88 101 ASN A CA 1
ATOM 796 C C . ASN A 1 101 ? -14.079 12.119 -0.959 1.00 71.88 101 ASN A C 1
ATOM 798 O O . ASN A 1 101 ? -13.500 11.049 -1.161 1.00 71.88 101 ASN A O 1
ATOM 802 N N . PRO A 1 102 ? -13.528 13.086 -0.189 1.00 72.00 102 PRO A N 1
ATOM 803 C CA . PRO A 1 102 ? -12.187 12.987 0.402 1.00 72.00 102 PRO A CA 1
ATOM 804 C C . PRO A 1 102 ? -11.941 11.719 1.224 1.00 72.00 102 PRO A C 1
ATOM 806 O O . PRO A 1 102 ? -10.790 11.346 1.461 1.00 72.00 102 PRO A O 1
ATOM 809 N N . GLN A 1 103 ? -13.018 11.065 1.658 1.00 74.81 103 GLN A N 1
ATOM 810 C CA . GLN A 1 103 ? -12.989 9.798 2.362 1.00 74.81 103 GLN A CA 1
ATOM 811 C C . GLN A 1 103 ? -12.801 8.589 1.427 1.00 74.81 103 GLN A C 1
ATOM 813 O O . GLN A 1 103 ? -12.197 7.618 1.860 1.00 74.81 103 GLN A O 1
ATOM 818 N N . ASP A 1 104 ? -13.259 8.589 0.169 1.00 84.88 104 ASP A N 1
ATOM 819 C CA . ASP A 1 104 ? -13.297 7.379 -0.678 1.00 84.88 104 ASP A CA 1
ATOM 820 C C . ASP A 1 104 ? -12.135 7.244 -1.678 1.00 84.88 104 ASP A C 1
ATOM 822 O O . ASP A 1 104 ? -12.311 7.177 -2.892 1.00 84.88 104 ASP A O 1
ATOM 826 N N . PHE A 1 105 ? -10.911 7.165 -1.150 1.00 91.62 105 PHE A N 1
ATOM 827 C CA . PHE A 1 105 ? -9.716 6.805 -1.921 1.00 91.62 105 PHE A CA 1
ATOM 828 C C . PHE A 1 105 ? -9.256 5.370 -1.628 1.00 91.62 105 PHE A C 1
ATOM 830 O O . PHE A 1 105 ? -9.264 4.919 -0.484 1.00 91.62 105 PHE A O 1
ATOM 837 N N . VAL A 1 106 ? -8.755 4.670 -2.652 1.00 93.75 106 VAL A N 1
ATOM 838 C CA . VAL A 1 106 ? -8.108 3.353 -2.481 1.00 93.75 106 VAL A CA 1
ATOM 839 C C . VAL A 1 106 ? -6.677 3.493 -1.963 1.00 93.75 106 VAL A C 1
ATOM 841 O O . VAL A 1 106 ? -6.291 2.802 -1.024 1.00 93.75 106 VAL A O 1
ATOM 844 N N . ILE A 1 107 ? -5.888 4.416 -2.526 1.00 95.00 107 ILE A N 1
ATOM 845 C CA . ILE A 1 107 ? -4.554 4.755 -2.018 1.00 95.00 107 ILE A CA 1
ATOM 846 C C . ILE A 1 107 ? -4.280 6.257 -2.133 1.00 95.00 107 ILE A C 1
ATOM 848 O O . ILE A 1 107 ? -4.524 6.864 -3.173 1.00 95.00 107 ILE A O 1
ATOM 852 N N . LYS A 1 108 ? -3.718 6.853 -1.079 1.00 94.06 108 LYS A N 1
ATOM 853 C CA . LYS A 1 108 ? -3.238 8.240 -1.057 1.00 94.06 108 LYS A CA 1
ATOM 854 C C . LYS A 1 108 ? -1.815 8.283 -0.513 1.00 94.06 108 LYS A C 1
ATOM 856 O O . LYS A 1 108 ? -1.521 7.712 0.533 1.00 94.06 108 LYS A O 1
ATOM 861 N N . THR A 1 109 ? -0.911 8.935 -1.241 1.00 94.38 109 THR A N 1
ATOM 862 C CA . THR A 1 109 ? 0.496 9.092 -0.840 1.00 94.38 109 THR A CA 1
ATOM 863 C C . THR A 1 109 ? 0.751 10.530 -0.405 1.00 94.38 109 THR A C 1
ATOM 865 O O . THR A 1 109 ? 0.571 11.445 -1.200 1.00 94.38 109 THR A O 1
ATOM 868 N N . ILE A 1 110 ? 1.198 10.724 0.836 1.00 94.62 110 ILE A N 1
ATOM 869 C CA . ILE A 1 110 ? 1.612 12.023 1.379 1.00 94.62 110 ILE A CA 1
ATOM 870 C C . ILE A 1 110 ? 3.136 12.042 1.452 1.00 94.62 110 ILE A C 1
ATOM 872 O O . ILE A 1 110 ? 3.747 11.182 2.089 1.00 94.62 110 ILE A O 1
ATOM 876 N N . VAL A 1 111 ? 3.764 13.020 0.798 1.00 95.06 111 VAL A N 1
ATOM 877 C CA . VAL A 1 111 ? 5.225 13.167 0.783 1.00 95.06 111 VAL A CA 1
ATOM 878 C C . VAL A 1 111 ? 5.651 14.151 1.869 1.00 95.06 111 VAL A C 1
ATOM 880 O O . VAL A 1 111 ? 5.471 15.358 1.734 1.00 95.06 111 VAL A O 1
ATOM 883 N N . GLY A 1 112 ? 6.264 13.650 2.939 1.00 95.31 112 GLY A N 1
ATOM 884 C CA . GLY A 1 112 ? 6.608 14.473 4.096 1.00 95.31 112 GLY A CA 1
ATOM 885 C C . GLY A 1 112 ? 7.403 13.730 5.164 1.00 95.31 112 GLY A C 1
ATOM 886 O O . GLY A 1 112 ? 7.702 12.545 5.039 1.00 95.31 112 GLY A O 1
ATOM 887 N N . ARG A 1 113 ? 7.776 14.444 6.232 1.00 94.56 113 ARG A N 1
ATOM 888 C CA . ARG A 1 113 ? 8.361 13.833 7.447 1.00 94.56 113 ARG A CA 1
ATOM 889 C C . ARG A 1 113 ? 7.362 13.692 8.599 1.00 94.56 113 ARG A C 1
ATOM 891 O O . ARG A 1 113 ? 7.697 13.117 9.628 1.00 94.56 113 ARG A O 1
ATOM 898 N N . SER A 1 114 ? 6.186 14.278 8.438 1.00 93.38 114 SER A N 1
ATOM 899 C CA . SER A 1 114 ? 5.056 14.308 9.360 1.00 93.38 114 SER A CA 1
ATOM 900 C C . SER A 1 114 ? 3.836 14.750 8.554 1.00 93.38 114 SER A C 1
ATOM 902 O O . SER A 1 114 ? 4.007 15.400 7.520 1.00 93.38 114 SER A O 1
ATOM 904 N N . LEU A 1 115 ? 2.637 14.454 9.049 1.00 91.44 115 LEU A N 1
ATOM 905 C CA . LEU A 1 115 ? 1.431 15.151 8.605 1.00 91.44 115 LEU A CA 1
ATOM 906 C C . LEU A 1 115 ? 1.504 16.616 9.066 1.00 91.44 115 LEU A C 1
ATOM 908 O O . LEU A 1 115 ? 2.062 16.905 10.130 1.00 91.44 115 LEU A O 1
ATOM 912 N N . GLN A 1 116 ? 0.997 17.543 8.260 1.00 88.25 116 GLN A N 1
ATOM 913 C CA . GLN A 1 116 ? 0.993 18.977 8.544 1.00 88.25 116 GLN A CA 1
ATOM 914 C C . GLN A 1 116 ? -0.447 19.512 8.536 1.00 88.25 116 GLN A C 1
ATOM 916 O O . GLN A 1 116 ? -1.085 19.438 7.487 1.00 88.25 116 GLN A O 1
ATOM 921 N N . PRO A 1 117 ? -0.949 20.125 9.630 1.00 87.44 117 PRO A N 1
ATOM 922 C CA . PRO A 1 117 ? -2.336 20.607 9.716 1.00 87.44 117 PRO A CA 1
ATOM 923 C C . PRO A 1 117 ? -2.793 21.469 8.534 1.00 87.44 117 PRO A C 1
ATOM 925 O O . PRO A 1 117 ? -3.895 21.302 8.035 1.00 87.44 117 PRO A O 1
ATOM 928 N N . HIS A 1 118 ? -1.916 22.334 8.020 1.00 86.06 118 HIS A N 1
ATOM 929 C CA . HIS A 1 118 ? -2.222 23.250 6.917 1.00 86.06 118 HIS A CA 1
ATOM 930 C C . HIS A 1 118 ? -2.145 22.628 5.506 1.00 86.06 118 HIS A C 1
ATOM 932 O O . HIS A 1 118 ? -2.466 23.310 4.538 1.00 86.06 118 HIS A O 1
ATOM 938 N N . ARG A 1 119 ? -1.675 21.379 5.358 1.00 85.88 119 ARG A N 1
ATOM 939 C CA . ARG A 1 119 ? -1.588 20.673 4.057 1.00 85.88 119 ARG A CA 1
ATOM 940 C C . ARG A 1 119 ? -2.451 19.425 4.004 1.00 85.88 119 ARG A C 1
ATOM 942 O O . ARG A 1 119 ? -3.026 19.113 2.969 1.00 85.88 119 ARG A O 1
ATOM 949 N N . ASP A 1 120 ? -2.523 18.728 5.129 1.00 89.12 120 ASP A N 1
ATOM 950 C CA . ASP A 1 120 ? -3.105 17.400 5.248 1.00 89.12 120 ASP A CA 1
ATOM 951 C C . ASP A 1 120 ? -4.407 17.418 6.067 1.00 89.12 120 ASP A C 1
ATOM 953 O O . ASP A 1 120 ? -4.812 16.363 6.540 1.00 89.12 120 ASP A O 1
ATOM 957 N N . ALA A 1 121 ? -5.053 18.586 6.238 1.00 90.81 121 ALA A N 1
ATOM 958 C CA . ALA A 1 121 ? -6.250 18.799 7.070 1.00 90.81 121 ALA A CA 1
ATOM 959 C C . ALA A 1 121 ? -7.281 17.667 6.930 1.00 90.81 121 ALA A C 1
ATOM 961 O O . ALA A 1 121 ? -7.429 16.877 7.851 1.00 90.81 121 ALA A O 1
ATOM 962 N N . ALA A 1 122 ? -7.839 17.465 5.731 1.00 90.56 122 ALA A N 1
ATOM 963 C CA . ALA A 1 122 ? -8.839 16.423 5.470 1.00 90.56 122 ALA A CA 1
ATOM 964 C C . ALA A 1 122 ? -8.377 14.979 5.781 1.00 90.56 122 ALA A C 1
ATOM 966 O O . ALA A 1 122 ? -9.202 14.083 5.938 1.00 90.56 122 ALA A O 1
ATOM 967 N N . ILE A 1 123 ? -7.064 14.722 5.843 1.00 91.94 123 ILE A N 1
ATOM 968 C CA . ILE A 1 123 ? -6.510 13.422 6.253 1.00 91.94 123 ILE A CA 1
ATOM 969 C C . ILE A 1 123 ? -6.266 13.368 7.758 1.00 91.94 123 ILE A C 1
ATOM 971 O O . ILE A 1 123 ? -6.451 12.315 8.355 1.00 91.94 123 ILE A O 1
ATOM 975 N N . LEU A 1 124 ? -5.892 14.477 8.390 1.00 91.69 124 LEU A N 1
ATOM 976 C CA . LEU A 1 124 ? -5.852 14.579 9.845 1.00 91.69 124 LEU A CA 1
ATOM 977 C C . LEU A 1 124 ? -7.258 14.474 10.443 1.00 91.69 124 LEU A C 1
ATOM 979 O O . LEU A 1 124 ? -7.408 13.766 11.431 1.00 91.69 124 LEU A O 1
ATOM 983 N N . ASP A 1 125 ? -8.271 15.060 9.807 1.00 91.50 125 ASP A N 1
ATOM 984 C CA . ASP A 1 125 ? -9.683 14.922 10.173 1.00 91.50 125 ASP A CA 1
ATOM 985 C C . ASP A 1 125 ? -10.115 13.448 10.077 1.00 91.50 125 ASP A C 1
ATOM 987 O O . ASP A 1 125 ? -10.547 12.864 11.069 1.00 91.50 125 ASP A O 1
ATOM 991 N N . LEU A 1 126 ? -9.871 12.796 8.928 1.00 91.88 126 LEU A N 1
ATOM 992 C CA . LEU A 1 126 ? -10.138 11.363 8.720 1.00 91.88 126 LEU A CA 1
ATOM 993 C C . LEU A 1 126 ? -9.419 10.457 9.736 1.00 91.88 126 LEU A C 1
ATOM 995 O O . LEU A 1 126 ? -9.945 9.421 10.121 1.00 91.88 126 LEU A O 1
ATOM 999 N N . LEU A 1 127 ? -8.198 10.800 10.146 1.00 92.31 127 LEU A N 1
ATOM 1000 C CA . LEU A 1 127 ? -7.430 10.012 11.115 1.00 92.31 127 LEU A CA 1
ATOM 1001 C C . LEU A 1 127 ? -7.741 10.358 12.583 1.00 92.31 127 LEU A C 1
ATOM 1003 O O . LEU A 1 127 ? -7.250 9.664 13.480 1.00 92.31 127 LEU A O 1
ATOM 1007 N N . SER A 1 128 ? -8.489 11.439 12.823 1.00 91.00 128 SER A N 1
ATOM 1008 C CA . SER A 1 128 ? -8.901 11.904 14.153 1.00 91.00 128 SER A CA 1
ATOM 1009 C C . SER A 1 128 ? -10.338 11.545 14.497 1.00 91.00 128 SER A C 1
ATOM 1011 O O . SER A 1 128 ? -10.653 11.466 15.683 1.00 91.00 128 SER A O 1
ATOM 1013 N N . ASP A 1 129 ? -11.177 11.322 13.485 1.00 90.25 129 ASP A N 1
ATOM 1014 C CA . ASP A 1 129 ? -12.535 10.808 13.628 1.00 90.25 129 ASP A CA 1
ATOM 1015 C C . ASP A 1 129 ? -12.523 9.459 14.388 1.00 90.25 129 ASP A C 1
ATOM 1017 O O . ASP A 1 129 ? -11.978 8.475 13.876 1.00 90.25 129 ASP A O 1
ATOM 1021 N N . PRO A 1 130 ? -13.107 9.389 15.605 1.00 88.75 130 PRO A N 1
ATOM 1022 C CA . PRO A 1 130 ? -13.117 8.175 16.419 1.00 88.75 130 PRO A CA 1
ATOM 1023 C C . PRO A 1 130 ? -13.945 7.044 15.795 1.00 88.75 130 PRO A C 1
ATOM 1025 O O . PRO A 1 130 ? -13.760 5.884 16.166 1.00 88.75 130 PRO A O 1
ATOM 1028 N N . GLU A 1 131 ? -14.825 7.354 14.837 1.00 88.69 131 GLU A N 1
ATOM 1029 C CA . GLU A 1 131 ? -15.621 6.360 14.123 1.00 88.69 131 GLU A CA 1
ATOM 1030 C C . GLU A 1 131 ? -14.813 5.616 13.049 1.00 88.69 131 GLU A C 1
ATOM 1032 O O . GLU A 1 131 ? -15.256 4.553 12.593 1.00 88.69 131 GLU A O 1
ATOM 1037 N N . GLN A 1 132 ? -13.633 6.127 12.661 1.00 92.12 132 GLN A N 1
ATOM 1038 C CA . GLN A 1 132 ? -12.740 5.482 11.697 1.00 92.12 132 GLN A CA 1
ATOM 1039 C C . GLN A 1 132 ? -11.809 4.473 12.370 1.00 92.12 132 GLN A C 1
ATOM 1041 O O . GLN A 1 132 ? -11.150 4.723 13.379 1.00 92.12 132 GLN A O 1
ATOM 1046 N N . VAL A 1 133 ? -11.659 3.318 11.726 1.00 95.62 133 VAL A N 1
ATOM 1047 C CA . VAL A 1 133 ? -10.730 2.284 12.177 1.00 95.62 133 VAL A CA 1
ATOM 1048 C C . VAL A 1 133 ? -9.402 2.444 11.447 1.00 95.62 133 VAL A C 1
ATOM 1050 O O . VAL A 1 133 ? -9.251 1.993 10.313 1.00 95.62 133 VAL A O 1
ATOM 1053 N N . VAL A 1 134 ? -8.422 3.081 12.090 1.00 96.31 134 VAL A N 1
ATOM 1054 C CA . VAL A 1 134 ? -7.060 3.238 11.549 1.00 96.31 134 VAL A CA 1
ATOM 1055 C C . VAL A 1 134 ? -6.092 2.198 12.129 1.00 96.31 134 VAL A C 1
ATOM 1057 O O . VAL A 1 134 ? -5.982 2.014 13.346 1.00 96.31 134 VAL A O 1
ATOM 1060 N N . VAL A 1 135 ? -5.364 1.531 11.229 1.00 97.19 135 VAL A N 1
ATOM 1061 C CA . VAL A 1 135 ? -4.342 0.519 11.523 1.00 97.19 135 VAL A CA 1
ATOM 1062 C C . VAL A 1 135 ? -2.993 1.010 11.002 1.00 97.19 135 VAL A C 1
ATOM 1064 O O . VAL A 1 135 ? -2.801 1.150 9.796 1.00 97.19 135 VAL A O 1
ATOM 1067 N N . VAL A 1 136 ? -2.032 1.249 11.893 1.00 96.00 136 VAL A N 1
ATOM 1068 C CA . VAL A 1 136 ? -0.664 1.640 11.527 1.00 96.00 136 VAL A CA 1
ATOM 1069 C C . VAL A 1 136 ? 0.224 0.409 11.438 1.00 96.00 136 VAL A C 1
ATOM 1071 O O . VAL A 1 136 ? 0.491 -0.254 12.443 1.00 96.00 136 VAL A O 1
ATOM 1074 N N . VAL A 1 137 ? 0.732 0.142 10.237 1.00 94.94 137 VAL A N 1
ATOM 1075 C CA . VAL A 1 137 ? 1.667 -0.949 9.958 1.00 94.94 137 VAL A CA 1
ATOM 1076 C C . VAL A 1 137 ? 3.093 -0.459 10.194 1.00 94.94 137 VAL A C 1
ATOM 1078 O O . VAL A 1 137 ? 3.774 0.023 9.284 1.00 94.94 137 VAL A O 1
ATOM 1081 N N . PHE A 1 138 ? 3.547 -0.557 11.443 1.00 90.69 138 PHE A N 1
ATOM 1082 C CA . PHE A 1 138 ? 4.900 -0.175 11.831 1.00 90.69 138 PHE A CA 1
ATOM 1083 C C . PHE A 1 138 ? 5.381 -0.952 13.072 1.00 90.69 138 PHE A C 1
ATOM 1085 O O . PHE A 1 138 ? 4.696 -0.940 14.098 1.00 90.69 138 PHE A O 1
ATOM 1092 N N . PRO A 1 139 ? 6.575 -1.579 13.036 1.00 79.88 139 PRO A N 1
ATOM 1093 C CA . PRO A 1 139 ? 7.160 -2.246 14.199 1.00 79.88 139 PRO A CA 1
ATOM 1094 C C . PRO A 1 139 ? 7.495 -1.237 15.309 1.00 79.88 139 PRO A C 1
ATOM 1096 O O . PRO A 1 139 ? 8.484 -0.504 15.258 1.00 79.88 139 PRO A O 1
ATOM 1099 N N . HIS A 1 140 ? 6.646 -1.219 16.332 1.00 83.69 140 HIS A N 1
ATOM 1100 C CA . HIS A 1 140 ? 6.714 -0.352 17.505 1.00 83.69 140 HIS A CA 1
ATOM 1101 C C . HIS A 1 140 ? 6.635 -1.213 18.774 1.00 83.69 140 HIS A C 1
ATOM 1103 O O . HIS A 1 140 ? 6.017 -2.271 18.762 1.00 83.69 140 HIS A O 1
ATOM 1109 N N . ARG A 1 141 ? 7.192 -0.746 19.898 1.00 83.56 141 ARG A N 1
ATOM 1110 C CA . ARG A 1 141 ? 7.178 -1.468 21.194 1.00 83.56 141 ARG A CA 1
ATOM 1111 C C . ARG A 1 141 ? 5.780 -1.874 21.695 1.00 83.56 141 ARG A C 1
ATOM 1113 O O . ARG A 1 141 ? 5.658 -2.849 22.419 1.00 83.56 141 ARG A O 1
ATOM 1120 N N . ASN A 1 142 ? 4.745 -1.140 21.281 1.00 87.75 142 ASN A N 1
ATOM 1121 C CA . ASN A 1 142 ? 3.338 -1.410 21.607 1.00 87.75 142 ASN A CA 1
ATOM 1122 C C . ASN A 1 142 ? 2.553 -1.959 20.394 1.00 87.75 142 ASN A C 1
ATOM 1124 O O . ASN A 1 142 ? 1.331 -1.850 20.365 1.00 87.75 142 ASN A O 1
ATOM 1128 N N . ALA A 1 143 ? 3.230 -2.428 19.342 1.00 89.88 143 ALA A N 1
ATOM 1129 C CA . ALA A 1 143 ? 2.568 -3.032 18.192 1.00 89.88 143 ALA A CA 1
ATOM 1130 C C . ALA A 1 143 ? 2.198 -4.488 18.499 1.00 89.88 143 ALA A C 1
ATOM 1132 O O . ALA A 1 143 ? 3.023 -5.254 18.995 1.00 89.88 143 ALA A O 1
ATOM 1133 N N . MET A 1 144 ? 0.967 -4.875 18.175 1.00 94.50 144 MET A N 1
ATOM 1134 C CA . MET A 1 144 ? 0.512 -6.262 18.270 1.00 94.50 144 MET A CA 1
ATOM 1135 C C . MET A 1 144 ? 0.794 -7.041 16.977 1.00 94.50 144 MET A C 1
ATOM 1137 O O . MET A 1 144 ? 1.134 -6.462 15.944 1.00 94.50 144 MET A O 1
ATOM 1141 N N . GLU A 1 145 ? 0.654 -8.364 17.036 1.00 91.62 145 GLU A N 1
ATOM 1142 C CA . GLU A 1 145 ? 0.615 -9.237 15.857 1.00 91.62 145 GLU A CA 1
ATOM 1143 C C . GLU A 1 145 ? -0.409 -8.726 14.826 1.00 91.62 145 GLU A C 1
ATOM 1145 O O . GLU A 1 145 ? -1.500 -8.279 15.199 1.00 91.62 145 GLU A O 1
ATOM 1150 N N . LEU A 1 146 ? -0.076 -8.814 13.534 1.00 91.25 146 LEU A N 1
ATOM 1151 C CA . LEU A 1 146 ? -0.956 -8.375 12.450 1.00 91.25 146 LEU A CA 1
ATOM 1152 C C . LEU A 1 146 ? -2.336 -9.044 12.517 1.00 91.25 146 LEU A C 1
ATOM 1154 O O . LEU A 1 146 ? -3.348 -8.352 12.502 1.00 91.25 146 LEU A O 1
ATOM 1158 N N . GLU A 1 147 ? -2.388 -10.368 12.628 1.00 92.44 147 GLU A N 1
ATOM 1159 C CA . GLU A 1 147 ? -3.616 -11.164 12.672 1.00 92.44 147 GLU A CA 1
ATOM 1160 C C . GLU A 1 147 ? -4.514 -10.803 13.867 1.00 92.44 147 GLU A C 1
ATOM 1162 O O . GLU A 1 147 ? -5.742 -10.876 13.773 1.00 92.44 147 GLU A O 1
ATOM 1167 N N . ARG A 1 148 ? -3.934 -10.382 14.998 1.00 94.69 148 ARG A N 1
ATOM 1168 C CA . ARG A 1 148 ? -4.689 -9.850 16.142 1.00 94.69 148 ARG A CA 1
ATOM 1169 C C . ARG A 1 148 ? -5.208 -8.436 15.867 1.00 94.69 148 ARG A C 1
ATOM 1171 O O . ARG A 1 148 ? -6.366 -8.150 16.158 1.00 94.69 148 ARG A O 1
ATOM 1178 N N . GLY A 1 149 ? -4.382 -7.570 15.283 1.00 95.62 149 GLY A N 1
ATOM 1179 C CA . GLY A 1 149 ? -4.768 -6.193 14.968 1.00 95.62 149 GLY A CA 1
ATOM 1180 C C . GLY A 1 149 ? -5.803 -6.076 13.846 1.00 95.62 149 GLY A C 1
ATOM 1181 O O . GLY A 1 149 ? -6.681 -5.225 13.934 1.00 95.62 149 GLY A O 1
ATOM 1182 N N . ILE A 1 150 ? -5.758 -6.952 12.834 1.00 95.56 150 ILE A N 1
ATOM 1183 C CA . ILE A 1 150 ? -6.798 -7.034 11.797 1.00 95.56 150 ILE A CA 1
ATOM 1184 C C . ILE A 1 150 ? -8.128 -7.471 12.420 1.00 95.56 150 ILE A C 1
ATOM 1186 O O . ILE A 1 150 ? -9.137 -6.833 12.147 1.00 95.56 150 ILE A O 1
ATOM 1190 N N . ARG A 1 151 ? -8.145 -8.484 13.300 1.00 95.44 151 ARG A N 1
ATOM 1191 C CA . ARG A 1 151 ? -9.377 -8.903 13.997 1.00 95.44 151 ARG A CA 1
ATOM 1192 C C . ARG A 1 151 ? -9.987 -7.768 14.827 1.00 95.44 151 ARG A C 1
ATOM 1194 O O . ARG A 1 151 ? -11.160 -7.465 14.649 1.00 95.44 151 ARG A O 1
ATOM 1201 N N . LEU A 1 152 ? -9.175 -7.068 15.625 1.00 96.12 152 LEU A N 1
ATOM 1202 C CA . LEU A 1 152 ? -9.613 -5.884 16.382 1.00 96.12 152 LEU A CA 1
ATOM 1203 C C . LEU A 1 152 ? -10.125 -4.749 15.470 1.00 96.12 152 LEU A C 1
ATOM 1205 O O . LEU A 1 152 ? -11.000 -3.977 15.859 1.00 96.12 152 LEU A O 1
ATOM 1209 N N . ALA A 1 153 ? -9.587 -4.625 14.254 1.00 96.12 153 ALA A N 1
ATOM 1210 C CA . ALA A 1 153 ? -10.074 -3.664 13.271 1.00 96.12 153 ALA A CA 1
ATOM 1211 C C . ALA A 1 153 ? -11.429 -4.085 12.668 1.00 96.12 153 ALA A C 1
ATOM 1213 O O . ALA A 1 153 ? -12.330 -3.259 12.552 1.00 96.12 153 ALA A O 1
ATOM 1214 N N . GLU A 1 154 ? -11.600 -5.365 12.322 1.00 94.31 154 GLU A N 1
ATOM 1215 C CA . GLU A 1 154 ? -12.866 -5.916 11.813 1.00 94.31 154 GLU A CA 1
ATOM 1216 C C . GLU A 1 154 ? -14.002 -5.824 12.849 1.00 94.31 154 GLU A C 1
ATOM 1218 O O . GLU A 1 154 ? -15.129 -5.485 12.484 1.00 94.31 154 GLU A O 1
ATOM 1223 N N . GLU A 1 155 ? -13.694 -6.064 14.127 1.00 93.56 155 GLU A N 1
ATOM 1224 C CA . GLU A 1 155 ? -14.592 -5.895 15.278 1.00 93.56 155 GLU A CA 1
ATOM 1225 C C . GLU A 1 155 ? -15.105 -4.449 15.378 1.00 93.56 155 GLU A C 1
ATOM 1227 O O . GLU A 1 155 ? -16.310 -4.207 15.325 1.00 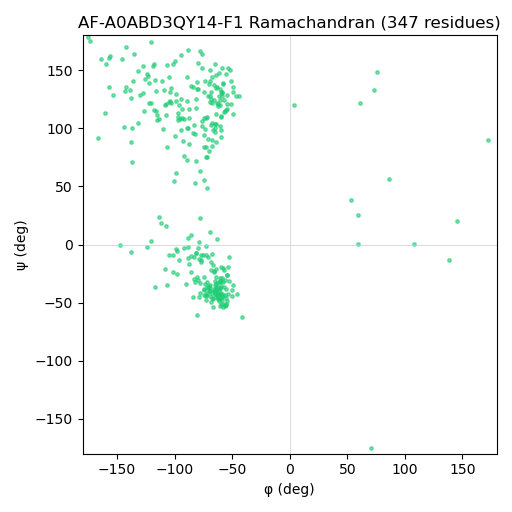93.56 155 GLU A O 1
ATOM 1232 N N . ARG A 1 156 ? -14.200 -3.459 15.398 1.00 94.25 156 ARG A N 1
ATOM 1233 C CA . ARG A 1 156 ? -14.566 -2.028 15.452 1.00 94.25 156 ARG A CA 1
ATOM 1234 C C . ARG A 1 156 ? -15.295 -1.516 14.206 1.00 94.25 156 ARG A C 1
ATOM 1236 O O . ARG A 1 156 ? -16.007 -0.519 14.277 1.00 94.25 156 ARG A O 1
ATOM 1243 N N . CYS A 1 157 ? -15.134 -2.187 13.068 1.00 92.88 157 CYS A N 1
ATOM 1244 C CA . CYS A 1 157 ? -15.907 -1.926 11.854 1.00 92.88 157 CYS A CA 1
ATOM 1245 C C . CYS A 1 157 ? -17.318 -2.544 11.881 1.00 92.88 157 CYS A C 1
ATOM 1247 O O . CYS A 1 157 ? -17.998 -2.484 10.856 1.00 92.88 157 CYS A O 1
ATOM 1249 N N . GLY A 1 158 ? -17.741 -3.203 12.971 1.00 89.19 158 GLY A N 1
ATOM 1250 C CA . GLY A 1 158 ? -19.013 -3.937 13.030 1.00 89.19 158 GLY A CA 1
ATOM 1251 C C . GLY A 1 158 ? -19.102 -5.055 11.984 1.00 89.19 158 GLY A C 1
ATOM 1252 O O . GLY A 1 158 ? -20.179 -5.378 11.500 1.00 89.19 158 GLY A O 1
ATOM 1253 N N . THR A 1 159 ? -17.956 -5.586 11.541 1.00 72.25 159 THR A N 1
ATOM 1254 C CA . THR A 1 159 ? -17.869 -6.528 10.411 1.00 72.25 159 THR A CA 1
ATOM 1255 C C . THR A 1 159 ? -17.796 -7.990 10.859 1.00 72.25 159 THR A C 1
ATOM 1257 O O . THR A 1 159 ? -17.861 -8.892 10.020 1.00 72.25 159 THR A O 1
ATOM 1260 N N . MET A 1 160 ? -17.701 -8.249 12.165 1.00 67.12 160 MET A N 1
ATOM 1261 C CA . MET A 1 160 ? -18.001 -9.573 12.704 1.00 67.12 160 MET A CA 1
ATOM 1262 C C . MET A 1 160 ? -19.517 -9.751 12.683 1.00 67.12 160 MET A C 1
ATOM 1264 O O . MET A 1 160 ? -20.213 -9.301 13.587 1.00 67.12 160 MET A O 1
ATOM 1268 N N . ALA A 1 161 ? -20.014 -10.357 11.604 1.00 58.34 161 ALA A N 1
ATOM 1269 C CA . ALA A 1 161 ? -21.391 -10.810 11.538 1.00 58.34 161 ALA A CA 1
ATOM 1270 C C . ALA A 1 161 ? -21.658 -11.732 12.733 1.00 58.34 161 ALA A C 1
ATOM 1272 O O . ALA A 1 161 ? -20.906 -12.685 12.960 1.00 58.34 161 ALA A O 1
ATOM 1273 N N . THR A 1 162 ? -22.730 -11.450 13.468 1.00 60.81 162 THR A N 1
ATOM 1274 C CA . THR A 1 162 ? -23.404 -12.419 14.331 1.00 60.81 162 THR A CA 1
ATOM 1275 C C . THR A 1 162 ? -23.867 -13.551 13.419 1.00 60.81 162 THR A C 1
ATOM 1277 O O . THR A 1 162 ? -24.878 -13.430 12.737 1.00 60.81 162 THR A O 1
ATOM 1280 N N . SER A 1 163 ? -23.024 -14.577 13.285 1.00 62.38 163 SER A N 1
ATOM 1281 C CA . SER A 1 163 ? -23.144 -15.598 12.232 1.00 62.38 163 SER A CA 1
ATOM 1282 C C . SER A 1 163 ? -24.213 -16.638 12.550 1.00 62.38 163 SER A C 1
ATOM 1284 O O . SER A 1 163 ? -24.561 -17.431 11.683 1.00 62.38 163 SER A O 1
ATOM 1286 N N . ASP A 1 164 ? -24.683 -16.649 13.797 1.00 58.25 164 ASP A N 1
ATOM 1287 C CA . ASP A 1 164 ? -25.303 -17.801 14.426 1.00 58.25 164 ASP A CA 1
ATOM 1288 C C . ASP A 1 164 ? -26.546 -17.362 15.224 1.00 58.25 164 ASP A C 1
ATOM 1290 O O . ASP A 1 164 ? -26.433 -16.541 16.139 1.00 58.25 164 ASP A O 1
ATOM 1294 N N . ASN A 1 165 ? -27.683 -18.004 14.920 1.00 57.34 165 ASN A N 1
ATOM 1295 C CA . ASN A 1 165 ? -28.933 -18.067 15.700 1.00 57.34 165 ASN A CA 1
ATOM 1296 C C . ASN A 1 165 ? -29.996 -16.954 15.540 1.00 57.34 165 ASN A C 1
ATOM 1298 O O . ASN A 1 165 ? -30.449 -16.429 16.549 1.00 57.34 165 ASN A O 1
ATOM 1302 N N . ASP A 1 166 ? -30.490 -16.703 14.322 1.00 51.06 166 ASP A N 1
ATOM 1303 C CA . ASP A 1 166 ? -31.864 -16.188 14.109 1.00 51.06 166 ASP A CA 1
ATOM 1304 C C . ASP A 1 166 ? -32.533 -16.937 12.934 1.00 51.06 166 ASP A C 1
ATOM 1306 O O . ASP A 1 166 ? -32.726 -16.407 11.843 1.00 51.06 166 ASP A O 1
ATOM 1310 N N . ASP A 1 167 ? -32.861 -18.215 13.166 1.00 65.06 167 ASP A N 1
ATOM 1311 C CA . ASP A 1 167 ? -33.672 -19.062 12.264 1.00 65.06 167 ASP A CA 1
ATOM 1312 C C . ASP A 1 167 ? -35.194 -18.900 12.502 1.00 65.06 167 ASP A C 1
ATOM 1314 O O . ASP A 1 167 ? -35.995 -19.651 11.951 1.00 65.06 167 ASP A O 1
ATOM 1318 N N . ASN A 1 168 ? -35.613 -17.936 13.332 1.00 67.00 168 ASN A N 1
ATOM 1319 C CA . ASN A 1 168 ? -37.020 -17.626 13.597 1.00 67.00 168 ASN A CA 1
ATOM 1320 C C . ASN A 1 168 ? -37.238 -16.108 13.619 1.00 67.00 168 ASN A C 1
ATOM 1322 O O . ASN A 1 168 ? -37.017 -15.486 14.651 1.00 67.00 168 ASN A O 1
ATOM 1326 N N . ASP A 1 169 ? -37.743 -15.538 12.527 1.00 57.25 169 ASP A N 1
ATOM 1327 C CA . ASP A 1 169 ? -38.728 -14.457 12.633 1.00 57.25 169 ASP A CA 1
ATOM 1328 C C . ASP A 1 169 ? -39.561 -14.354 11.347 1.00 57.25 169 ASP A C 1
ATOM 1330 O O . ASP A 1 169 ? -39.047 -14.464 10.230 1.00 57.25 169 ASP A O 1
ATOM 1334 N N . GLU A 1 170 ? -40.874 -14.208 11.526 1.00 68.00 170 GLU A N 1
ATOM 1335 C CA . GLU A 1 170 ? -41.876 -14.277 10.460 1.00 68.00 170 GLU A CA 1
ATOM 1336 C C . GLU A 1 170 ? -41.922 -13.004 9.588 1.00 68.00 170 GLU A C 1
ATOM 1338 O O . GLU A 1 170 ? -41.405 -11.936 9.924 1.00 68.00 170 GLU A O 1
ATOM 1343 N N . GLU A 1 171 ? -42.554 -13.135 8.421 1.00 61.50 171 GLU A N 1
ATOM 1344 C CA . GLU A 1 171 ? -42.573 -12.158 7.330 1.00 61.50 171 GLU A CA 1
ATOM 1345 C C . GLU A 1 171 ? -43.168 -10.791 7.734 1.00 61.50 171 GLU A C 1
ATOM 1347 O O . GLU A 1 171 ? -44.379 -10.578 7.707 1.00 61.50 171 GLU A O 1
ATOM 1352 N N . CYS A 1 172 ? -42.307 -9.814 8.041 1.00 59.66 172 CYS A N 1
ATOM 1353 C CA . CYS A 1 172 ? -42.703 -8.416 8.241 1.00 59.66 172 CYS A CA 1
ATOM 1354 C C . CYS A 1 172 ? -42.265 -7.542 7.050 1.00 59.66 172 CYS A C 1
ATOM 1356 O O . CYS A 1 172 ? -41.202 -6.907 7.050 1.00 59.66 172 CYS A O 1
ATOM 1358 N N . GLU A 1 173 ? -43.086 -7.532 5.998 1.00 67.75 173 GLU A N 1
ATOM 1359 C CA . GLU A 1 173 ? -42.875 -6.705 4.807 1.00 67.75 173 GLU A CA 1
ATOM 1360 C C . GLU A 1 173 ? -43.066 -5.204 5.109 1.00 67.75 173 GLU A C 1
ATOM 1362 O O . GLU A 1 173 ? -44.109 -4.782 5.604 1.00 67.75 173 GLU A O 1
ATOM 1367 N N . GLY A 1 174 ? -42.081 -4.365 4.753 1.00 67.31 174 GLY A N 1
ATOM 1368 C CA . GLY A 1 174 ? -42.257 -2.901 4.707 1.00 67.31 174 GLY A CA 1
ATOM 1369 C C . GLY A 1 174 ? -41.105 -2.045 5.245 1.00 67.31 174 GLY A C 1
ATOM 1370 O O . GLY A 1 174 ? -41.070 -0.842 4.988 1.00 67.31 174 GLY A O 1
ATOM 1371 N N . SER A 1 175 ? -40.135 -2.625 5.957 1.00 68.94 175 SER A N 1
ATOM 1372 C CA . SER A 1 175 ? -38.995 -1.864 6.490 1.00 68.94 175 SER A CA 1
ATOM 1373 C C . SER A 1 175 ? -37.985 -1.495 5.394 1.00 68.94 175 SER A C 1
ATOM 1375 O O . SER A 1 175 ? -37.241 -2.345 4.895 1.00 68.94 175 SER A O 1
ATOM 1377 N N . VAL A 1 176 ? -37.926 -0.207 5.033 1.00 74.19 176 VAL A N 1
ATOM 1378 C CA . VAL A 1 176 ? -36.878 0.351 4.162 1.00 74.19 176 VAL A CA 1
ATOM 1379 C C . VAL A 1 176 ? -35.539 0.248 4.894 1.00 74.19 176 VAL A C 1
ATOM 1381 O O . VAL A 1 176 ? -35.202 1.096 5.722 1.00 74.19 176 VAL A O 1
ATOM 1384 N N . LYS A 1 177 ? -34.771 -0.809 4.601 1.00 67.88 177 LYS A N 1
ATOM 1385 C CA . LYS A 1 177 ? -33.446 -1.042 5.190 1.00 67.88 177 LYS A CA 1
ATOM 1386 C C . LYS A 1 177 ? -32.515 0.116 4.832 1.00 67.88 177 LYS A C 1
ATOM 1388 O O . LYS A 1 177 ? -32.001 0.180 3.718 1.00 67.88 177 LYS A O 1
ATOM 1393 N N . ALA A 1 178 ? -32.298 1.018 5.789 1.00 72.81 178 ALA A N 1
ATOM 1394 C CA . ALA A 1 178 ? -31.323 2.091 5.669 1.00 72.81 178 ALA A CA 1
ATOM 1395 C C . ALA A 1 178 ? -29.953 1.489 5.328 1.00 72.81 178 ALA A C 1
ATOM 1397 O O . ALA A 1 178 ? -29.440 0.643 6.065 1.00 72.81 178 ALA A O 1
ATOM 1398 N N . GLU A 1 179 ? -29.381 1.901 4.197 1.00 75.25 179 GLU A N 1
ATOM 1399 C CA . GLU A 1 179 ? -28.128 1.353 3.683 1.00 75.25 179 GLU A CA 1
ATOM 1400 C C . GLU A 1 179 ? -26.964 1.807 4.576 1.00 75.25 179 GLU A C 1
ATOM 1402 O O . GLU A 1 179 ? -26.382 2.880 4.406 1.00 75.25 179 GLU A O 1
ATOM 1407 N N . THR A 1 180 ? -26.652 1.004 5.595 1.00 73.19 180 THR A N 1
ATOM 1408 C CA . THR A 1 180 ? -25.592 1.305 6.555 1.00 73.19 180 THR A CA 1
ATOM 1409 C C . THR A 1 180 ? -24.238 1.224 5.857 1.00 73.19 180 THR A C 1
ATOM 1411 O O . THR A 1 180 ? -23.700 0.151 5.582 1.00 73.19 180 THR A O 1
ATOM 1414 N N . THR A 1 181 ? -23.665 2.390 5.547 1.00 76.81 181 THR A N 1
ATOM 1415 C CA . THR A 1 181 ? -22.386 2.478 4.838 1.00 76.81 181 THR A CA 1
ATOM 1416 C C . THR A 1 181 ? -21.291 1.789 5.646 1.00 76.81 181 THR A C 1
ATOM 1418 O O . THR A 1 181 ? -20.873 2.272 6.702 1.00 76.81 181 THR A O 1
ATOM 1421 N N . LYS A 1 182 ? -20.818 0.644 5.149 1.00 83.38 182 LYS A N 1
ATOM 1422 C CA . LYS A 1 182 ? -19.845 -0.195 5.851 1.00 83.38 182 LYS A CA 1
ATOM 1423 C C . LYS A 1 182 ? -18.539 0.564 6.098 1.00 83.38 182 LYS A C 1
ATOM 1425 O O . LYS A 1 182 ? -17.856 0.967 5.154 1.00 83.38 182 LYS A O 1
ATOM 1430 N N . LYS A 1 183 ? -18.165 0.712 7.373 1.00 91.19 183 LYS A N 1
ATOM 1431 C CA . LYS A 1 183 ? -16.918 1.367 7.795 1.00 91.19 183 LYS A CA 1
ATOM 1432 C C . LYS A 1 183 ? -15.702 0.682 7.154 1.00 91.19 183 LYS A C 1
ATOM 1434 O O . LYS A 1 183 ? -15.507 -0.521 7.331 1.00 91.19 183 LYS A O 1
ATOM 1439 N N . LYS A 1 184 ? -14.865 1.447 6.442 1.00 93.69 184 LYS A N 1
ATOM 1440 C CA . LYS A 1 184 ? -13.601 0.966 5.851 1.00 93.69 184 LYS A CA 1
ATOM 1441 C C . LYS A 1 184 ? -12.434 1.132 6.833 1.00 93.69 184 LYS A C 1
ATOM 1443 O O . LYS A 1 184 ? -12.344 2.135 7.535 1.00 93.69 184 LYS A O 1
ATOM 1448 N N . ILE A 1 185 ? -11.502 0.182 6.823 1.00 96.38 185 ILE A N 1
ATOM 1449 C CA . ILE A 1 185 ? -10.265 0.225 7.616 1.00 96.38 185 ILE A CA 1
ATOM 1450 C C . ILE A 1 185 ? -9.224 1.100 6.901 1.00 96.38 185 ILE A C 1
ATOM 1452 O O . ILE A 1 185 ? -8.872 0.840 5.752 1.00 96.38 185 ILE A O 1
ATOM 1456 N N . THR A 1 186 ? -8.672 2.109 7.570 1.00 97.25 186 THR A N 1
ATOM 1457 C CA . THR A 1 186 ? -7.596 2.948 7.018 1.00 97.25 186 THR A CA 1
ATOM 1458 C C . THR A 1 186 ? -6.230 2.379 7.404 1.00 97.25 186 THR A C 1
ATOM 1460 O O . THR A 1 186 ? -5.808 2.458 8.556 1.00 97.25 186 THR A O 1
ATOM 1463 N N . LEU A 1 187 ? -5.523 1.798 6.436 1.00 97.81 187 LEU A N 1
ATOM 1464 C CA . LEU A 1 187 ? -4.188 1.223 6.602 1.00 97.81 187 LEU A CA 1
ATOM 1465 C C . LEU A 1 187 ? -3.116 2.294 6.391 1.00 97.81 187 LEU A C 1
ATOM 1467 O O . LEU A 1 187 ? -2.974 2.817 5.287 1.00 97.81 187 LEU A O 1
ATOM 1471 N N . VAL A 1 188 ? -2.331 2.596 7.423 1.00 96.75 188 VAL A N 1
ATOM 1472 C CA . VAL A 1 188 ? -1.248 3.586 7.369 1.00 96.75 188 VAL A CA 1
ATOM 1473 C C . VAL A 1 188 ? 0.107 2.884 7.277 1.00 96.75 188 VAL A C 1
ATOM 1475 O O . VAL A 1 188 ? 0.488 2.131 8.174 1.00 96.75 188 VAL A O 1
ATOM 1478 N N . PHE A 1 189 ? 0.864 3.174 6.219 1.00 96.19 189 PHE A N 1
ATOM 1479 C CA . PHE A 1 189 ? 2.219 2.662 5.989 1.00 96.19 189 PHE A CA 1
ATOM 1480 C C . PHE A 1 189 ? 3.237 3.806 5.923 1.00 96.19 189 PHE A C 1
ATOM 1482 O O . PHE A 1 189 ? 2.910 4.921 5.512 1.00 96.19 189 PHE A O 1
ATOM 1489 N N . ILE A 1 190 ? 4.497 3.519 6.262 1.00 94.62 190 ILE A N 1
ATOM 1490 C CA . ILE A 1 190 ? 5.606 4.481 6.190 1.00 94.62 190 ILE A CA 1
ATOM 1491 C C . ILE A 1 190 ? 6.628 4.004 5.147 1.00 94.62 190 ILE A C 1
ATOM 1493 O O . ILE A 1 190 ? 7.320 3.009 5.359 1.00 94.62 190 ILE A O 1
ATOM 1497 N N . ASP A 1 191 ? 6.742 4.723 4.026 1.00 93.94 191 ASP A N 1
ATOM 1498 C CA . ASP A 1 191 ? 7.696 4.437 2.947 1.00 93.94 191 ASP A CA 1
ATOM 1499 C C . ASP A 1 191 ? 8.996 5.225 3.154 1.00 93.94 191 ASP A C 1
ATOM 1501 O O . ASP A 1 191 ? 9.140 6.381 2.735 1.00 93.94 191 ASP A O 1
ATOM 1505 N N . ALA A 1 192 ? 9.928 4.614 3.886 1.00 91.62 192 ALA A N 1
ATOM 1506 C CA . ALA A 1 192 ? 11.169 5.245 4.314 1.00 91.62 192 ALA A CA 1
ATOM 1507 C C . ALA A 1 192 ? 12.242 4.209 4.695 1.00 91.62 192 ALA A C 1
ATOM 1509 O O . ALA A 1 192 ? 11.925 3.110 5.150 1.00 91.62 192 ALA A O 1
ATOM 1510 N N . THR A 1 193 ? 13.535 4.559 4.619 1.00 87.12 193 THR A N 1
ATOM 1511 C CA . THR A 1 193 ? 14.552 3.756 5.329 1.00 87.12 193 THR A CA 1
ATOM 1512 C C . THR A 1 193 ? 14.283 3.701 6.832 1.00 87.12 193 THR A C 1
ATOM 1514 O O . THR A 1 193 ? 13.802 4.670 7.409 1.00 87.12 193 THR A O 1
ATOM 1517 N N . TRP A 1 194 ? 14.716 2.627 7.501 1.00 84.75 194 TRP A N 1
ATOM 1518 C CA . TRP A 1 194 ? 14.521 2.412 8.944 1.00 84.75 194 TRP A CA 1
ATOM 1519 C C . TRP A 1 194 ? 14.820 3.631 9.840 1.00 84.75 194 TRP A C 1
ATOM 1521 O O . TRP A 1 194 ? 14.054 3.950 10.748 1.00 84.75 194 TRP A O 1
ATOM 1531 N N . LYS A 1 195 ? 15.911 4.363 9.563 1.00 87.25 195 LYS A N 1
ATOM 1532 C CA . LYS A 1 195 ? 16.254 5.600 10.287 1.00 87.25 195 LYS A CA 1
ATOM 1533 C C . LYS A 1 195 ? 15.171 6.677 10.134 1.00 87.25 195 LYS A C 1
ATOM 1535 O O . LYS A 1 195 ? 14.755 7.250 11.135 1.00 87.25 195 LYS A O 1
ATOM 1540 N N . HIS A 1 196 ? 14.729 6.941 8.906 1.00 91.50 196 HIS A N 1
ATOM 1541 C CA . HIS A 1 196 ? 13.699 7.941 8.622 1.00 91.50 196 HIS A CA 1
ATOM 1542 C C . HIS A 1 196 ? 12.307 7.465 9.049 1.00 91.50 196 HIS A C 1
ATOM 1544 O O . HIS A 1 196 ? 11.520 8.271 9.521 1.00 91.50 196 HIS A O 1
ATOM 1550 N N . ALA A 1 197 ? 12.012 6.167 8.953 1.00 90.38 197 ALA A N 1
ATOM 1551 C CA . ALA A 1 197 ? 10.728 5.608 9.356 1.00 90.38 197 ALA A CA 1
ATOM 1552 C C . ALA A 1 197 ? 10.480 5.804 10.864 1.00 90.38 197 ALA A C 1
ATOM 1554 O O . ALA A 1 197 ? 9.410 6.261 11.252 1.00 90.38 197 ALA A O 1
ATOM 1555 N N . ARG A 1 198 ? 11.510 5.586 11.700 1.00 90.38 198 ARG A N 1
ATOM 1556 C CA . ARG A 1 198 ? 11.477 5.928 13.135 1.00 90.38 198 ARG A CA 1
ATOM 1557 C C . ARG A 1 198 ? 11.349 7.437 13.393 1.00 90.38 198 ARG A C 1
ATOM 1559 O O . ARG A 1 198 ? 10.640 7.825 14.312 1.00 90.38 198 ARG A O 1
ATOM 1566 N N . GLU A 1 199 ? 11.995 8.295 12.595 1.00 94.25 199 GLU A N 1
ATOM 1567 C CA . GLU A 1 199 ? 11.816 9.760 12.688 1.00 94.25 199 GLU A CA 1
ATOM 1568 C C . GLU A 1 199 ? 10.365 10.170 12.377 1.00 94.25 199 GLU A C 1
ATOM 1570 O O . GLU A 1 199 ? 9.798 11.009 13.074 1.00 94.25 199 GLU A O 1
ATOM 1575 N N . MET A 1 200 ? 9.770 9.576 11.340 1.00 93.62 200 MET A N 1
ATOM 1576 C CA . MET A 1 200 ? 8.404 9.856 10.898 1.00 93.62 200 MET A CA 1
ATOM 1577 C C . MET A 1 200 ? 7.365 9.347 11.891 1.00 93.62 200 MET A C 1
ATOM 1579 O O . MET A 1 200 ? 6.452 10.092 12.228 1.00 93.62 200 MET A O 1
ATOM 1583 N N . GLU A 1 201 ? 7.519 8.128 12.410 1.00 92.44 201 GLU A N 1
ATOM 1584 C CA . GLU A 1 201 ? 6.628 7.582 13.438 1.00 92.44 201 GLU A CA 1
ATOM 1585 C C . GLU A 1 201 ? 6.690 8.411 14.729 1.00 92.44 201 GLU A C 1
ATOM 1587 O O . GLU A 1 201 ? 5.650 8.820 15.241 1.00 92.44 201 GLU A O 1
ATOM 1592 N N . ALA A 1 202 ? 7.890 8.777 15.193 1.00 92.19 202 ALA A N 1
ATOM 1593 C CA . ALA A 1 202 ? 8.055 9.614 16.381 1.00 92.19 202 ALA A CA 1
ATOM 1594 C C . ALA A 1 202 ? 7.483 11.037 16.219 1.00 92.19 202 ALA A C 1
ATOM 1596 O O . ALA A 1 202 ? 7.215 11.707 17.218 1.00 92.19 202 ALA A O 1
ATOM 1597 N N . LYS A 1 203 ? 7.311 11.520 14.980 1.00 92.75 203 LYS A N 1
ATOM 1598 C CA . LYS A 1 203 ? 6.603 12.773 14.672 1.00 92.75 203 LYS A CA 1
ATOM 1599 C C . LYS A 1 203 ? 5.097 12.561 14.584 1.00 92.75 203 LYS A C 1
ATOM 1601 O O . LYS A 1 203 ? 4.356 13.323 15.190 1.00 92.75 203 LYS A O 1
ATOM 1606 N N . LEU A 1 204 ? 4.652 11.510 13.899 1.00 90.44 204 LEU A N 1
ATOM 1607 C CA . LEU A 1 204 ? 3.243 11.137 13.771 1.00 90.44 204 LEU A CA 1
ATOM 1608 C C . LEU A 1 204 ? 2.590 10.964 15.152 1.00 90.44 204 LEU A C 1
ATOM 1610 O O . LEU A 1 204 ? 1.570 11.582 15.429 1.00 90.44 204 LEU A O 1
ATOM 1614 N N . SER A 1 205 ? 3.268 10.252 16.055 1.00 88.44 205 SER A N 1
ATOM 1615 C CA . SER A 1 205 ? 2.867 10.042 17.453 1.00 88.44 205 SER A CA 1
ATOM 1616 C C . SER A 1 205 ? 2.894 11.302 18.336 1.00 88.44 205 SER A C 1
ATOM 1618 O O . SER A 1 205 ? 2.457 11.236 19.481 1.00 88.44 205 SER A O 1
ATOM 1620 N N . LYS A 1 206 ? 3.420 12.435 17.844 1.00 88.50 206 LYS A N 1
ATOM 1621 C CA . LYS A 1 206 ? 3.409 13.745 18.528 1.00 88.50 206 LYS A CA 1
ATOM 1622 C C . LYS A 1 206 ? 2.417 14.729 17.918 1.00 88.50 206 LYS A C 1
ATOM 1624 O O . LYS A 1 206 ? 1.859 15.541 18.640 1.00 88.50 206 LYS A O 1
ATOM 1629 N N . SER A 1 207 ? 2.231 14.691 16.600 1.00 81.94 207 SER A N 1
ATOM 1630 C CA . SER A 1 207 ? 1.355 15.616 15.868 1.00 81.94 207 SER A CA 1
ATOM 1631 C C . SER A 1 207 ? -0.135 15.319 16.036 1.00 81.94 207 SER A C 1
ATOM 1633 O O . SER A 1 207 ? -0.955 16.090 15.553 1.00 81.94 207 SER A O 1
ATOM 1635 N N . VAL A 1 208 ? -0.480 14.182 16.642 1.00 72.62 208 VAL A N 1
ATOM 1636 C CA . VAL A 1 208 ? -1.816 13.593 16.585 1.00 72.62 208 VAL A CA 1
ATOM 1637 C C . VAL A 1 208 ? -2.191 13.081 17.980 1.00 72.62 208 VAL A C 1
ATOM 1639 O O . VAL A 1 208 ? -1.939 11.926 18.321 1.00 72.62 208 VAL A O 1
ATOM 1642 N N . GLU A 1 209 ? -2.780 13.941 18.816 1.00 75.06 209 GLU A N 1
ATOM 1643 C CA . GLU A 1 209 ? -3.181 13.590 20.195 1.00 75.06 209 GLU A CA 1
ATOM 1644 C C . GLU A 1 209 ? -4.207 12.443 20.238 1.00 75.06 209 GLU A C 1
ATOM 1646 O O . GLU A 1 209 ? -4.212 11.624 21.163 1.00 75.06 209 GLU A O 1
ATOM 1651 N N . CYS A 1 210 ? -5.016 12.316 19.183 1.00 66.25 210 CYS A N 1
ATOM 1652 C CA . CYS A 1 210 ? -5.980 11.239 18.985 1.00 66.25 210 CYS A CA 1
ATOM 1653 C C . CYS A 1 210 ? -5.345 9.877 18.620 1.00 66.25 210 CYS A C 1
ATOM 1655 O O . CYS A 1 210 ? -6.068 8.887 18.584 1.00 66.25 210 CYS A O 1
ATOM 1657 N N . CYS A 1 211 ? -4.012 9.751 18.480 1.00 80.38 211 CYS A N 1
ATOM 1658 C CA . CYS A 1 211 ? -3.303 8.475 18.234 1.00 80.38 211 CYS A CA 1
ATOM 1659 C C . CYS A 1 211 ? -3.624 7.338 19.231 1.00 80.38 211 CYS A C 1
ATOM 1661 O O . CYS A 1 211 ? -3.203 6.200 19.017 1.00 80.38 211 CYS A O 1
ATOM 1663 N N . ARG A 1 212 ? -4.323 7.626 20.338 1.00 84.06 212 ARG A N 1
ATOM 1664 C CA . ARG A 1 212 ? -4.719 6.664 21.378 1.00 84.06 212 ARG A CA 1
ATOM 1665 C C . ARG A 1 212 ? -5.623 5.538 20.866 1.00 84.06 212 ARG A C 1
ATOM 1667 O O . ARG A 1 212 ? -5.519 4.431 21.383 1.00 84.06 212 ARG A O 1
ATOM 1674 N N . HIS A 1 213 ? -6.480 5.792 19.873 1.00 90.19 213 HIS A N 1
ATOM 1675 C CA . HIS A 1 213 ? -7.380 4.763 19.332 1.00 90.19 213 HIS A CA 1
ATOM 1676 C C . HIS A 1 213 ? -6.759 3.948 18.184 1.00 90.19 213 HIS A C 1
ATOM 1678 O O . HIS A 1 213 ? -7.298 2.903 17.824 1.00 90.19 213 HIS A O 1
ATOM 1684 N N . TRP A 1 214 ? -5.618 4.365 17.629 1.00 94.44 214 TRP A N 1
ATOM 1685 C CA . TRP A 1 214 ? -5.003 3.706 16.475 1.00 94.44 214 TRP A CA 1
ATOM 1686 C C . TRP A 1 214 ? -4.463 2.309 16.806 1.00 94.44 214 TRP A C 1
ATOM 1688 O O . TRP A 1 214 ? -3.685 2.122 17.746 1.00 94.44 214 TRP A O 1
ATOM 1698 N N . ILE A 1 215 ? -4.806 1.325 15.977 1.00 95.62 215 ILE A N 1
ATOM 1699 C CA . ILE A 1 215 ? -4.327 -0.051 16.125 1.00 95.62 215 ILE A CA 1
ATOM 1700 C C . ILE A 1 215 ? -2.923 -0.135 15.523 1.00 95.62 215 ILE A C 1
ATOM 1702 O O . ILE A 1 215 ? -2.734 0.083 14.331 1.00 95.62 215 ILE A O 1
ATOM 1706 N N . ARG A 1 216 ? -1.909 -0.452 16.329 1.00 94.94 216 ARG A N 1
ATOM 1707 C CA . ARG A 1 216 ? -0.523 -0.590 15.854 1.00 94.94 216 ARG A CA 1
ATOM 1708 C C . ARG A 1 216 ? -0.197 -2.054 15.630 1.00 94.94 216 ARG A C 1
ATOM 1710 O O . ARG A 1 216 ? -0.308 -2.844 16.564 1.00 94.94 216 ARG A O 1
ATOM 1717 N N . VAL A 1 217 ? 0.232 -2.400 14.420 1.00 94.44 217 VAL A N 1
ATOM 1718 C CA . VAL A 1 217 ? 0.565 -3.777 14.036 1.00 94.44 217 VAL A CA 1
ATOM 1719 C C . VAL A 1 217 ? 1.993 -3.900 13.533 1.00 94.44 217 VAL A C 1
ATOM 1721 O O . VAL A 1 217 ? 2.518 -3.014 12.855 1.00 94.44 217 VAL A O 1
ATOM 1724 N N . GLN A 1 218 ? 2.611 -5.034 13.846 1.00 89.50 218 GLN A N 1
ATOM 1725 C CA . GLN A 1 218 ? 3.919 -5.418 13.336 1.00 89.50 218 GLN A CA 1
ATOM 1726 C C . GLN A 1 218 ? 3.820 -6.686 12.491 1.00 89.50 218 GLN A C 1
ATOM 1728 O O . GLN A 1 218 ? 3.106 -7.626 12.833 1.00 89.50 218 GLN A O 1
ATOM 1733 N N . LEU A 1 219 ? 4.594 -6.727 11.405 1.00 80.94 219 LEU A N 1
ATOM 1734 C CA . LEU A 1 219 ? 4.730 -7.905 10.546 1.00 80.94 219 LEU A CA 1
ATOM 1735 C C . LEU A 1 219 ? 5.750 -8.889 11.147 1.00 80.94 219 LEU A C 1
ATOM 1737 O O . LEU A 1 219 ? 6.730 -9.263 10.505 1.00 80.94 219 LEU A O 1
ATOM 1741 N N . VAL A 1 220 ? 5.559 -9.253 12.416 1.00 71.12 220 VAL A N 1
ATOM 1742 C CA . VAL A 1 220 ? 6.313 -10.340 13.044 1.00 71.12 220 VAL A CA 1
ATOM 1743 C C . VAL A 1 220 ? 5.525 -11.623 12.799 1.00 71.12 220 VAL A C 1
ATOM 1745 O O . VAL A 1 220 ? 4.355 -11.672 13.171 1.00 71.12 220 VAL A O 1
ATOM 1748 N N . PRO A 1 221 ? 6.127 -12.651 12.178 1.00 52.53 221 PRO A N 1
ATOM 1749 C CA . PRO A 1 221 ? 5.482 -13.947 12.071 1.00 52.53 221 PRO A CA 1
ATOM 1750 C C . PRO A 1 221 ? 5.346 -14.524 13.477 1.00 52.53 221 PRO A C 1
ATOM 1752 O O . PRO A 1 221 ? 6.348 -14.701 14.176 1.00 52.53 221 PRO A O 1
ATOM 1755 N N . THR A 1 222 ? 4.133 -14.870 13.884 1.00 47.75 222 THR A N 1
ATOM 1756 C CA . THR A 1 222 ? 3.981 -15.805 14.993 1.00 47.75 222 THR A CA 1
ATOM 1757 C C . THR A 1 222 ? 4.574 -17.129 14.526 1.00 47.75 222 THR A C 1
ATOM 1759 O O . THR A 1 222 ? 4.072 -17.750 13.589 1.00 47.75 222 THR A O 1
ATOM 1762 N N . VAL A 1 223 ? 5.694 -17.530 15.132 1.00 50.66 223 VAL A N 1
ATOM 1763 C CA . VAL A 1 223 ? 6.299 -18.852 14.933 1.00 50.66 223 VAL A CA 1
ATOM 1764 C C . VAL A 1 223 ? 5.365 -19.897 15.535 1.00 50.66 223 VAL A C 1
ATOM 1766 O O . VAL A 1 223 ? 5.487 -20.287 16.695 1.00 50.66 223 VAL A O 1
ATOM 1769 N N . ALA A 1 224 ? 4.382 -20.306 14.736 1.00 43.66 224 ALA A N 1
ATOM 1770 C CA . ALA A 1 224 ? 3.423 -21.337 15.087 1.00 43.66 224 ALA A CA 1
ATOM 1771 C C . ALA A 1 224 ? 4.175 -22.633 15.433 1.00 43.66 224 ALA A C 1
ATOM 1773 O O . ALA A 1 224 ? 4.833 -23.215 14.574 1.00 43.66 224 ALA A O 1
ATOM 1774 N N . GLY A 1 225 ? 4.092 -23.059 16.698 1.00 43.97 225 GLY A N 1
ATOM 1775 C CA . GLY A 1 225 ? 4.692 -24.310 17.183 1.00 43.97 225 GLY A CA 1
ATOM 1776 C C . GLY A 1 225 ? 5.924 -24.176 18.090 1.00 43.97 225 GLY A C 1
ATOM 1777 O O . GLY A 1 225 ? 6.433 -25.193 18.549 1.00 43.97 225 GLY A O 1
ATOM 1778 N N . GLY A 1 226 ? 6.396 -22.965 18.406 1.00 39.84 226 GLY A N 1
ATOM 1779 C CA . GLY A 1 226 ? 7.463 -22.758 19.398 1.00 39.84 226 GLY A CA 1
ATOM 1780 C C . GLY A 1 226 ? 6.952 -22.771 20.844 1.00 39.84 226 GLY A C 1
ATOM 1781 O O . GLY A 1 226 ? 6.900 -21.718 21.469 1.00 39.84 226 GLY A O 1
ATOM 1782 N N . GLY A 1 227 ? 6.567 -23.937 21.375 1.00 43.25 227 GLY A N 1
ATOM 1783 C CA . GLY A 1 227 ? 6.055 -24.113 22.747 1.00 43.25 227 GLY A CA 1
ATOM 1784 C C . GLY A 1 227 ? 7.108 -23.980 23.860 1.00 43.25 227 GLY A C 1
ATOM 1785 O O . GLY A 1 227 ? 7.196 -24.8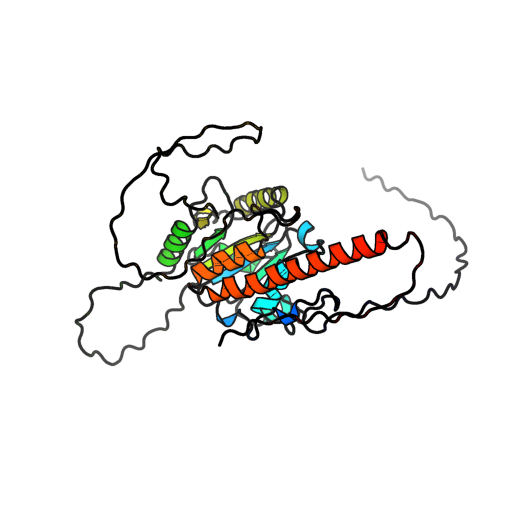52 24.718 1.00 43.25 227 GLY A O 1
ATOM 1786 N N . GLY A 1 228 ? 7.926 -22.923 23.830 1.00 44.44 228 GLY A N 1
ATOM 1787 C CA . GLY A 1 228 ? 9.002 -22.657 24.786 1.00 44.44 228 GLY A CA 1
ATOM 1788 C C . GLY A 1 228 ? 8.880 -21.265 25.406 1.00 44.44 228 GLY A C 1
ATOM 1789 O O . GLY A 1 228 ? 8.986 -20.271 24.696 1.00 44.44 228 GLY A O 1
ATOM 1790 N N . ASP A 1 229 ? 8.642 -21.252 26.719 1.00 40.69 229 ASP A N 1
ATOM 1791 C CA . ASP A 1 229 ? 8.584 -20.140 27.686 1.00 40.69 229 ASP A CA 1
ATOM 1792 C C . ASP A 1 229 ? 8.742 -18.689 27.163 1.00 40.69 229 ASP A C 1
ATOM 1794 O O . ASP A 1 229 ? 9.777 -18.276 26.632 1.00 40.69 229 ASP A O 1
ATOM 1798 N N . ALA A 1 230 ? 7.709 -17.873 27.389 1.00 43.06 230 ALA A N 1
ATOM 1799 C CA . ALA A 1 230 ? 7.521 -16.557 26.781 1.00 43.06 230 ALA A CA 1
ATOM 1800 C C . ALA A 1 230 ? 8.376 -15.437 27.411 1.00 43.06 230 ALA A C 1
ATOM 1802 O O . ALA A 1 230 ? 7.861 -14.423 27.894 1.00 43.06 230 ALA A O 1
ATOM 1803 N N . ARG A 1 231 ? 9.706 -15.543 27.318 1.00 37.50 231 ARG A N 1
ATOM 1804 C CA . ARG A 1 231 ? 10.578 -14.367 27.436 1.00 37.50 231 ARG A CA 1
ATOM 1805 C C . ARG A 1 231 ? 10.525 -13.566 26.141 1.00 37.50 231 ARG A C 1
ATOM 1807 O O . ARG A 1 231 ? 11.101 -13.949 25.126 1.00 37.50 231 ARG A O 1
ATOM 1814 N N . VAL A 1 232 ? 9.835 -12.426 26.205 1.00 41.44 232 VAL A N 1
ATOM 1815 C CA . VAL A 1 232 ? 9.815 -11.398 25.155 1.00 41.44 232 VAL A CA 1
ATOM 1816 C C . VAL A 1 232 ? 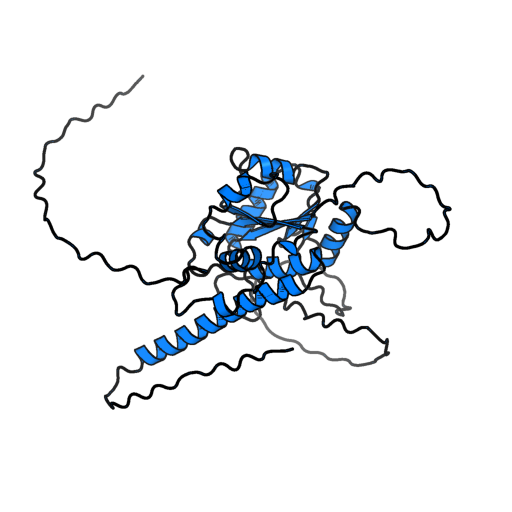11.244 -11.160 24.649 1.00 41.44 232 VAL A C 1
ATOM 1818 O O . VAL A 1 232 ? 12.119 -10.877 25.473 1.00 41.44 232 VAL A O 1
ATOM 1821 N N . PRO A 1 233 ? 11.509 -11.224 23.329 1.00 36.62 233 PRO A N 1
ATOM 1822 C CA . PRO A 1 233 ? 12.814 -10.871 22.803 1.00 36.62 233 PRO A CA 1
ATOM 1823 C C . PRO A 1 233 ? 13.032 -9.371 23.013 1.00 36.62 233 PRO A C 1
ATOM 1825 O O . PRO A 1 233 ? 12.560 -8.532 22.241 1.00 36.62 233 PRO A O 1
ATOM 1828 N N . VAL A 1 234 ? 13.768 -9.039 24.075 1.00 35.62 234 VAL A N 1
ATOM 1829 C CA . VAL A 1 234 ? 14.434 -7.744 24.216 1.00 35.62 234 VAL A CA 1
ATOM 1830 C C . VAL A 1 234 ? 15.183 -7.490 22.911 1.00 35.62 234 VAL A C 1
ATOM 1832 O O . VAL A 1 234 ? 15.823 -8.394 22.375 1.00 35.62 234 VAL A O 1
ATOM 1835 N N . VAL A 1 235 ? 15.085 -6.275 22.374 1.00 37.38 235 VAL A N 1
ATOM 1836 C CA . VAL A 1 235 ? 15.801 -5.891 21.152 1.00 37.38 235 VAL A CA 1
ATOM 1837 C C . VAL A 1 235 ? 17.298 -5.864 21.468 1.00 37.38 235 VAL A C 1
ATOM 1839 O O . VAL A 1 235 ? 17.820 -4.852 21.928 1.00 37.38 235 VAL A O 1
ATOM 1842 N N . VAL A 1 236 ? 17.968 -7.003 21.278 1.00 34.47 236 VAL A N 1
ATOM 1843 C CA . VAL A 1 236 ? 19.401 -7.160 21.541 1.00 34.47 236 VAL A CA 1
ATOM 1844 C C . VAL A 1 236 ? 20.193 -6.458 20.442 1.00 34.47 236 VAL A C 1
ATOM 1846 O O . VAL A 1 236 ? 19.934 -6.650 19.251 1.00 34.47 236 VAL A O 1
ATOM 1849 N N . ASP A 1 237 ? 21.166 -5.647 20.851 1.00 38.56 237 ASP A N 1
ATOM 1850 C CA . ASP A 1 237 ? 22.104 -4.997 19.940 1.00 38.56 237 ASP A CA 1
ATOM 1851 C C . ASP A 1 237 ? 22.953 -6.049 19.204 1.00 38.56 237 ASP A C 1
ATOM 1853 O O . ASP A 1 237 ? 23.418 -7.029 19.790 1.00 38.56 237 ASP A O 1
ATOM 1857 N N . TYR A 1 238 ? 23.136 -5.877 17.895 1.00 30.33 238 TYR A N 1
ATOM 1858 C CA . TYR A 1 238 ? 23.595 -6.966 17.028 1.00 30.33 238 TYR A CA 1
ATOM 1859 C C . TYR A 1 238 ? 25.126 -7.137 17.080 1.00 30.33 238 TYR A C 1
ATOM 1861 O O . TYR A 1 238 ? 25.863 -6.499 16.326 1.00 30.33 238 TYR A O 1
ATOM 1869 N N . LYS A 1 239 ? 25.613 -8.050 17.931 1.00 33.84 239 LYS A N 1
ATOM 1870 C CA . LYS A 1 239 ? 26.964 -8.637 17.839 1.00 33.84 239 LYS A CA 1
ATOM 1871 C C . LYS A 1 239 ? 26.896 -10.165 17.766 1.00 33.84 239 LYS A C 1
ATOM 1873 O O . LYS A 1 239 ? 25.991 -10.790 18.304 1.00 33.84 239 LYS A O 1
ATOM 1878 N N . GLN A 1 240 ? 27.841 -10.744 17.029 1.00 35.62 240 GLN A N 1
ATOM 1879 C CA . GLN A 1 240 ? 27.899 -12.168 16.679 1.00 35.62 240 GLN A CA 1
ATOM 1880 C C . GLN A 1 240 ? 28.210 -13.054 17.899 1.00 35.62 240 GLN A C 1
ATOM 1882 O O . GLN A 1 240 ? 29.116 -12.716 18.653 1.00 35.62 240 GLN A O 1
ATOM 1887 N N . SER A 1 241 ? 27.577 -14.230 18.019 1.00 33.81 241 SER A N 1
ATOM 1888 C CA . SER A 1 241 ? 28.246 -15.511 17.706 1.00 33.81 241 SER A CA 1
ATOM 1889 C C . SER A 1 241 ? 27.299 -16.734 17.766 1.00 33.81 241 SER A C 1
ATOM 1891 O O . SER A 1 241 ? 26.119 -16.631 18.073 1.00 33.81 241 SER A O 1
ATOM 1893 N N . SER A 1 242 ? 27.870 -17.869 17.384 1.00 30.88 242 SER A N 1
ATOM 1894 C CA . SER A 1 242 ? 27.398 -19.203 17.010 1.00 30.88 242 SER A CA 1
ATOM 1895 C C . SER A 1 242 ? 26.685 -20.110 18.037 1.00 30.88 242 SER A C 1
ATOM 1897 O O . SER A 1 242 ? 27.008 -20.112 19.218 1.00 30.88 242 SER A O 1
ATOM 1899 N N . THR A 1 243 ? 25.875 -21.020 17.463 1.00 31.64 243 THR A N 1
ATOM 1900 C CA . THR A 1 243 ? 25.667 -22.456 17.804 1.00 31.64 243 THR A CA 1
ATOM 1901 C C . THR A 1 243 ? 25.144 -22.883 19.180 1.00 31.64 243 THR A C 1
ATOM 1903 O O . THR A 1 243 ? 25.859 -22.793 20.169 1.00 31.64 243 THR A O 1
ATOM 1906 N N . LEU A 1 244 ? 24.014 -23.604 19.164 1.00 30.30 244 LEU A N 1
ATOM 1907 C CA . LEU A 1 244 ? 23.931 -25.002 19.624 1.00 30.30 244 LEU A CA 1
ATOM 1908 C C . LEU A 1 244 ? 22.726 -25.712 18.970 1.00 30.30 244 LEU A C 1
ATOM 1910 O O . LEU A 1 244 ? 21.834 -25.058 18.429 1.00 30.30 244 LEU A O 1
ATOM 1914 N N . THR A 1 245 ? 22.749 -27.043 18.964 1.00 35.59 245 THR A N 1
ATOM 1915 C CA . THR A 1 245 ? 21.770 -27.936 18.316 1.00 35.59 245 THR A CA 1
ATOM 1916 C C . THR A 1 245 ? 21.144 -28.875 19.335 1.00 35.59 245 THR A C 1
ATOM 1918 O O . THR A 1 245 ? 21.896 -29.475 20.096 1.00 35.59 245 THR A O 1
ATOM 1921 N N . GLU A 1 246 ? 19.834 -29.120 19.267 1.00 34.09 246 GLU A N 1
ATOM 1922 C CA . GLU A 1 246 ? 19.249 -30.343 19.838 1.00 34.09 246 GLU A CA 1
ATOM 1923 C C . GLU A 1 246 ? 17.913 -30.729 19.180 1.00 34.09 246 GLU A C 1
ATOM 1925 O O . GLU A 1 246 ? 17.314 -29.941 18.445 1.00 34.09 246 GLU A O 1
ATOM 1930 N N . THR A 1 247 ? 17.502 -31.985 19.374 1.00 39.47 247 THR A N 1
ATOM 1931 C CA . THR A 1 247 ? 16.513 -32.698 18.546 1.00 39.47 247 THR A CA 1
ATOM 1932 C C . THR A 1 247 ? 15.615 -33.610 19.378 1.00 39.47 247 THR A C 1
ATOM 1934 O O . THR A 1 247 ? 16.133 -34.463 20.095 1.00 39.47 247 THR A O 1
ATOM 1937 N N . THR A 1 248 ? 14.298 -33.552 19.170 1.00 31.86 248 THR A N 1
ATOM 1938 C CA . THR A 1 248 ? 13.325 -34.558 19.645 1.00 31.86 248 THR A CA 1
ATOM 1939 C C . THR A 1 248 ? 12.169 -34.726 18.647 1.00 31.86 248 THR A C 1
ATOM 1941 O O . THR A 1 248 ? 11.979 -33.894 17.759 1.00 31.86 248 THR A O 1
ATOM 1944 N N . LYS A 1 249 ? 11.463 -35.864 18.729 1.00 39.94 249 LYS A N 1
ATOM 1945 C CA . LYS A 1 249 ? 10.501 -36.379 17.732 1.00 39.94 249 LYS A CA 1
ATOM 1946 C C . LYS A 1 249 ? 9.082 -36.561 18.307 1.00 39.94 249 LYS A C 1
ATOM 1948 O O . LYS A 1 249 ? 8.907 -36.514 19.519 1.00 39.94 249 LYS A O 1
ATOM 1953 N N . ASP A 1 250 ? 8.161 -36.909 17.397 1.00 38.72 250 ASP A N 1
ATOM 1954 C CA . ASP A 1 250 ? 6.864 -37.589 17.607 1.00 38.72 250 ASP A CA 1
ATOM 1955 C C . ASP A 1 250 ? 5.715 -36.720 18.187 1.00 38.72 250 ASP A C 1
ATOM 1957 O O . ASP A 1 250 ? 5.960 -35.752 18.894 1.00 38.72 250 ASP A O 1
ATOM 1961 N N . ALA A 1 251 ? 4.421 -36.934 17.890 1.00 36.50 251 ALA A N 1
ATOM 1962 C CA . ALA A 1 251 ? 3.737 -37.867 16.973 1.00 36.50 251 ALA A CA 1
ATOM 1963 C C . ALA A 1 251 ? 2.512 -37.186 16.298 1.00 36.50 251 ALA A C 1
ATOM 1965 O O . ALA A 1 251 ? 2.102 -36.094 16.687 1.00 36.50 251 ALA A O 1
ATOM 1966 N N . SER A 1 252 ? 1.908 -37.823 15.284 1.00 35.34 252 SER A N 1
ATOM 1967 C CA . SER A 1 252 ? 0.848 -37.234 14.439 1.00 35.34 252 SER A CA 1
ATOM 1968 C C . SER A 1 252 ? -0.569 -37.735 14.768 1.00 35.34 252 SER A C 1
ATOM 1970 O O . SER A 1 252 ? -0.795 -38.941 14.832 1.00 35.34 252 SER A O 1
ATOM 1972 N N . LEU A 1 253 ? -1.541 -36.815 14.849 1.00 36.28 253 LEU A N 1
ATOM 1973 C CA . LEU A 1 253 ? -2.967 -37.090 14.614 1.00 36.28 253 LEU A CA 1
ATOM 1974 C C . LEU A 1 253 ? -3.418 -36.401 13.315 1.00 36.28 253 LEU A C 1
ATOM 1976 O O . LEU A 1 253 ? -3.010 -35.275 13.029 1.00 36.28 253 LEU A O 1
ATOM 1980 N N . ARG A 1 254 ? -4.268 -37.073 12.529 1.00 38.22 254 ARG A N 1
ATOM 1981 C CA . ARG A 1 254 ? -4.799 -36.555 11.258 1.00 38.22 254 ARG A CA 1
ATOM 1982 C C . ARG A 1 254 ? -6.180 -35.929 11.448 1.00 38.22 254 ARG A C 1
ATOM 1984 O O . ARG A 1 254 ? -7.159 -36.650 11.600 1.00 38.22 254 ARG A O 1
ATOM 1991 N N . THR A 1 255 ? -6.250 -34.607 11.329 1.00 31.72 255 THR A N 1
ATOM 1992 C CA . THR A 1 255 ? -7.503 -33.869 11.112 1.00 31.72 255 THR A CA 1
ATOM 1993 C C . THR A 1 255 ? -7.567 -33.442 9.651 1.00 31.72 255 THR A C 1
ATOM 1995 O O . THR A 1 255 ? -6.598 -32.888 9.132 1.00 31.72 255 THR A O 1
ATOM 1998 N N . THR A 1 256 ? -8.690 -33.696 8.979 1.00 35.94 256 THR A N 1
ATOM 1999 C CA . THR A 1 256 ? -8.880 -33.391 7.553 1.00 35.94 256 THR A CA 1
ATOM 2000 C C . THR A 1 256 ? -9.077 -31.887 7.347 1.00 35.94 256 THR A C 1
ATOM 2002 O O . THR A 1 256 ? -10.197 -31.385 7.309 1.00 35.94 256 THR A O 1
ATOM 2005 N N . THR A 1 257 ? -7.978 -31.140 7.264 1.00 33.03 257 THR A N 1
ATOM 2006 C CA . THR A 1 257 ? -7.997 -29.698 7.014 1.00 33.03 257 THR A CA 1
ATOM 2007 C C . THR A 1 257 ? -8.192 -29.394 5.533 1.00 33.03 257 THR A C 1
ATOM 2009 O O . THR A 1 257 ? -7.503 -29.938 4.671 1.00 33.03 257 THR A O 1
ATOM 2012 N N . VAL A 1 258 ? -9.097 -28.459 5.231 1.00 31.23 258 VAL A N 1
ATOM 2013 C CA . VAL A 1 258 ? -9.184 -27.839 3.905 1.00 31.23 258 VAL A CA 1
ATOM 2014 C C . VAL A 1 258 ? -7.884 -27.071 3.674 1.00 31.23 258 VAL A C 1
ATOM 2016 O O . VAL A 1 258 ? -7.682 -25.991 4.235 1.00 31.23 258 VAL A O 1
ATOM 2019 N N . THR A 1 259 ? -6.984 -27.630 2.863 1.00 31.30 259 THR A N 1
ATOM 2020 C CA . THR A 1 259 ? -5.726 -26.984 2.479 1.00 31.30 259 THR A CA 1
ATOM 2021 C C . THR A 1 259 ? -5.995 -25.849 1.504 1.00 31.30 259 THR A C 1
ATOM 2023 O O . THR A 1 259 ? -5.690 -25.932 0.315 1.00 31.30 259 THR A O 1
ATOM 2026 N N . THR A 1 260 ? -6.511 -24.739 2.033 1.00 36.41 260 THR A N 1
ATOM 2027 C CA . THR A 1 260 ? -6.164 -23.436 1.471 1.00 36.41 260 THR A CA 1
ATOM 2028 C C . THR A 1 260 ? -4.641 -23.391 1.401 1.00 36.41 260 THR A C 1
ATOM 2030 O O . THR A 1 260 ? -3.958 -23.592 2.407 1.00 36.41 260 THR A O 1
ATOM 2033 N N . THR A 1 261 ? -4.088 -23.201 0.204 1.00 37.06 261 THR A N 1
ATOM 2034 C CA . THR A 1 261 ? -2.646 -23.055 0.006 1.00 37.06 261 THR A CA 1
ATOM 2035 C C . THR A 1 261 ? -2.224 -21.699 0.552 1.00 37.06 261 THR A C 1
ATOM 2037 O O . THR A 1 261 ? -1.991 -20.738 -0.181 1.00 37.06 261 THR A O 1
ATOM 2040 N N . THR A 1 262 ? -2.159 -21.607 1.881 1.00 47.75 262 THR A N 1
ATOM 2041 C CA . THR A 1 262 ? -1.612 -20.474 2.610 1.00 47.75 262 THR A CA 1
ATOM 2042 C C . THR A 1 262 ? -0.140 -20.386 2.263 1.00 47.75 262 THR A C 1
ATOM 2044 O O . THR A 1 262 ? 0.695 -20.985 2.941 1.00 47.75 262 THR A O 1
ATOM 2047 N N . HIS A 1 263 ? 0.179 -19.659 1.188 1.00 48.34 263 HIS A N 1
ATOM 2048 C CA . HIS A 1 263 ? 1.550 -19.308 0.852 1.00 48.34 263 HIS A CA 1
ATOM 2049 C C . HIS A 1 263 ? 2.185 -18.733 2.119 1.00 48.34 263 HIS A C 1
ATOM 2051 O O . HIS A 1 263 ? 1.725 -17.681 2.586 1.00 48.34 263 HIS A O 1
ATOM 2057 N N . PRO A 1 264 ? 3.172 -19.422 2.724 1.00 52.53 264 PRO A N 1
ATOM 2058 C CA . PRO A 1 264 ? 3.722 -18.981 3.987 1.00 52.53 264 PRO A CA 1
ATOM 2059 C C . PRO A 1 264 ? 4.298 -17.592 3.756 1.00 52.53 264 PRO A C 1
ATOM 2061 O O . PRO A 1 264 ? 5.093 -17.379 2.834 1.00 52.53 264 PRO A O 1
ATOM 2064 N N . PHE A 1 265 ? 3.846 -16.629 4.559 1.00 44.09 265 PHE A N 1
ATOM 2065 C CA . PHE A 1 265 ? 4.431 -15.299 4.558 1.00 44.09 265 PHE A CA 1
ATOM 2066 C C . PHE A 1 265 ? 5.927 -15.485 4.808 1.00 44.09 265 PHE A C 1
ATOM 2068 O O . PHE A 1 265 ? 6.300 -16.033 5.839 1.00 44.09 265 PHE A O 1
ATOM 2075 N N . VAL A 1 266 ? 6.777 -15.115 3.846 1.00 44.62 266 VAL A N 1
ATOM 2076 C CA . VAL A 1 266 ? 8.233 -15.207 4.008 1.00 44.62 266 VAL A CA 1
ATOM 2077 C C . VAL A 1 266 ? 8.652 -13.932 4.740 1.00 44.62 266 VAL A C 1
ATOM 2079 O O . VAL A 1 266 ? 8.768 -12.882 4.102 1.00 44.62 266 VAL A O 1
ATOM 2082 N N . PRO A 1 267 ? 8.798 -13.957 6.080 1.00 39.84 267 PRO A N 1
ATOM 2083 C CA . PRO A 1 267 ? 8.466 -12.785 6.898 1.00 39.84 267 PRO A CA 1
ATOM 2084 C C . PRO A 1 267 ? 9.553 -11.729 6.944 1.00 39.84 267 PRO A C 1
ATOM 2086 O O . PRO A 1 267 ? 9.396 -10.665 7.540 1.00 39.84 267 PRO A O 1
ATOM 2089 N N . ARG A 1 268 ? 10.712 -12.054 6.382 1.00 44.50 268 ARG A N 1
ATOM 2090 C CA . ARG A 1 268 ? 11.866 -11.184 6.375 1.00 44.50 268 ARG A CA 1
ATOM 2091 C C . ARG A 1 268 ? 12.223 -10.920 4.949 1.00 44.50 268 ARG A C 1
ATOM 2093 O O . ARG A 1 268 ? 12.501 -11.800 4.152 1.00 44.50 268 ARG A O 1
ATOM 2100 N N . ARG A 1 269 ? 12.202 -9.640 4.652 1.00 39.12 269 ARG A N 1
ATOM 2101 C CA . ARG A 1 269 ? 10.932 -8.996 4.546 1.00 39.12 269 ARG A CA 1
ATOM 2102 C C . ARG A 1 269 ? 10.963 -7.495 5.063 1.00 39.12 269 ARG A C 1
ATOM 2104 O O . ARG A 1 269 ? 9.929 -7.023 5.488 1.00 39.12 269 ARG A O 1
ATOM 2111 N N . PHE A 1 270 ? 12.101 -6.743 5.179 1.00 44.59 270 PHE A N 1
ATOM 2112 C CA . PHE A 1 270 ? 12.201 -5.226 5.145 1.00 44.59 270 PHE A CA 1
ATOM 2113 C C . PHE A 1 270 ? 13.634 -4.567 4.975 1.00 44.59 270 PHE A C 1
ATOM 2115 O O . PHE A 1 270 ? 14.266 -4.265 5.980 1.00 44.59 270 PHE A O 1
ATOM 2122 N N . GLN A 1 271 ? 14.162 -4.241 3.767 1.00 39.25 271 GLN A N 1
ATOM 2123 C CA . GLN A 1 271 ? 15.312 -3.287 3.552 1.00 39.25 271 GLN A CA 1
ATOM 2124 C C . GLN A 1 271 ? 15.391 -2.748 2.102 1.00 39.25 271 GLN A C 1
ATOM 2126 O O . GLN A 1 271 ? 15.823 -3.438 1.182 1.00 39.25 271 GLN A O 1
ATOM 2131 N N . ILE A 1 272 ? 15.160 -1.444 1.921 1.00 43.31 272 ILE A N 1
ATOM 2132 C CA . ILE A 1 272 ? 15.157 -0.728 0.622 1.00 43.31 272 ILE A CA 1
ATOM 2133 C C . ILE A 1 272 ? 16.591 -0.428 0.087 1.00 43.31 272 ILE A C 1
ATOM 2135 O O . ILE A 1 272 ? 16.805 0.547 -0.635 1.00 43.31 272 ILE A O 1
ATOM 2139 N N . ARG A 1 273 ? 17.630 -1.175 0.507 1.00 44.34 273 ARG A N 1
ATOM 2140 C CA . ARG A 1 273 ? 19.052 -0.860 0.194 1.00 44.34 273 ARG A CA 1
ATOM 2141 C C . ARG A 1 273 ? 20.017 -2.041 0.016 1.00 44.34 273 ARG A C 1
ATOM 2143 O O . ARG A 1 273 ? 21.186 -1.784 -0.260 1.00 44.34 273 ARG A O 1
ATOM 2150 N N . ALA A 1 274 ? 19.574 -3.288 0.146 1.00 37.00 274 ALA A N 1
ATOM 2151 C CA . ALA A 1 274 ? 20.411 -4.458 -0.131 1.00 37.00 274 ALA A CA 1
ATOM 2152 C C . ALA A 1 274 ? 20.074 -5.057 -1.512 1.00 37.00 274 ALA A C 1
ATOM 2154 O O . ALA A 1 274 ? 18.938 -4.895 -1.969 1.00 37.00 274 ALA A O 1
ATOM 2155 N N . PRO A 1 275 ? 21.004 -5.776 -2.177 1.00 33.91 275 PRO A N 1
ATOM 2156 C CA . PRO A 1 275 ? 20.615 -6.753 -3.195 1.00 33.91 275 PRO A CA 1
ATOM 2157 C C . PRO A 1 275 ? 19.594 -7.743 -2.597 1.00 33.91 275 PRO A C 1
ATOM 2159 O O . PRO A 1 275 ? 19.605 -7.957 -1.380 1.00 33.91 275 PRO A O 1
ATOM 2162 N N . PRO A 1 276 ? 18.697 -8.331 -3.413 1.00 36.16 276 PRO A N 1
ATOM 2163 C CA . PRO A 1 276 ? 17.583 -9.138 -2.920 1.00 36.16 276 PRO A CA 1
ATOM 2164 C C . PRO A 1 276 ? 18.086 -10.267 -2.018 1.00 36.16 276 PRO A C 1
ATOM 2166 O O . PRO A 1 276 ? 18.794 -11.162 -2.477 1.00 36.16 276 PRO A O 1
ATOM 2169 N N . SER A 1 277 ? 17.709 -10.223 -0.739 1.00 41.47 277 SER A N 1
ATOM 2170 C CA . SER A 1 277 ? 18.058 -11.253 0.236 1.00 41.47 277 SER A CA 1
ATOM 2171 C C . SER A 1 277 ? 16.798 -11.923 0.790 1.00 41.47 277 SER A C 1
ATOM 2173 O O . SER A 1 277 ? 15.748 -11.274 0.850 1.00 41.47 277 SER A O 1
ATOM 2175 N N . PRO A 1 278 ? 16.884 -13.178 1.277 1.00 43.22 278 PRO A N 1
ATOM 2176 C CA . PRO A 1 278 ? 15.767 -13.885 1.920 1.00 43.22 278 PRO A CA 1
ATOM 2177 C C . PRO A 1 278 ? 15.275 -13.235 3.218 1.00 43.22 278 PRO A C 1
ATOM 2179 O O . PRO A 1 278 ? 14.465 -13.824 3.922 1.00 43.22 278 PRO A O 1
ATOM 2182 N N . ASN A 1 279 ? 15.830 -12.067 3.559 1.00 50.38 279 ASN A N 1
ATOM 2183 C CA . ASN A 1 279 ? 15.550 -11.321 4.761 1.00 50.38 279 ASN A CA 1
ATOM 2184 C C . ASN A 1 279 ? 14.999 -9.909 4.501 1.00 50.38 279 ASN A C 1
ATOM 2186 O O . ASN A 1 279 ? 14.696 -9.255 5.502 1.00 50.38 279 ASN A O 1
ATOM 2190 N N . HIS A 1 280 ? 14.743 -9.435 3.254 1.00 58.69 280 HIS A N 1
ATOM 2191 C CA . HIS A 1 280 ? 14.274 -8.042 3.017 1.00 58.69 280 HIS A CA 1
ATOM 2192 C C . HIS A 1 280 ? 13.143 -7.746 1.957 1.00 58.69 280 HIS A C 1
ATOM 2194 O O . HIS A 1 280 ? 13.209 -8.219 0.830 1.00 58.69 280 HIS A O 1
ATOM 2200 N N . LEU A 1 281 ? 12.124 -6.926 2.337 1.00 70.00 281 LEU A N 1
ATOM 2201 C CA . LEU A 1 281 ? 10.901 -6.449 1.607 1.00 70.00 281 LEU A CA 1
ATOM 2202 C C . LEU A 1 281 ? 11.196 -5.102 0.961 1.00 70.00 281 LEU A C 1
ATOM 2204 O O . LEU A 1 281 ? 12.009 -4.313 1.462 1.00 70.00 281 LEU A O 1
ATOM 2208 N N . SER A 1 282 ? 10.328 -4.775 0.010 1.00 84.62 282 SER A N 1
ATOM 2209 C CA . SER A 1 282 ? 9.875 -3.421 -0.258 1.00 84.62 282 SER A CA 1
ATOM 2210 C C . SER A 1 282 ? 8.492 -3.088 0.347 1.00 84.62 282 SER A C 1
ATOM 2212 O O . SER A 1 282 ? 7.647 -3.953 0.578 1.00 84.62 282 SER A O 1
ATOM 2214 N N . THR A 1 283 ? 8.221 -1.794 0.538 1.00 90.62 283 THR A N 1
ATOM 2215 C CA . THR A 1 283 ? 6.937 -1.256 1.030 1.00 90.62 283 THR A CA 1
ATOM 2216 C C . THR A 1 283 ? 5.724 -1.741 0.221 1.00 90.62 283 THR A C 1
ATOM 2218 O O . THR A 1 283 ? 4.648 -1.941 0.778 1.00 90.62 283 THR A O 1
ATOM 2221 N N . ALA A 1 284 ? 5.906 -1.987 -1.079 1.00 92.12 284 ALA A N 1
ATOM 2222 C CA . ALA A 1 284 ? 4.875 -2.513 -1.971 1.00 92.12 284 ALA A CA 1
ATOM 2223 C C . ALA A 1 284 ? 4.343 -3.893 -1.556 1.00 92.12 284 ALA A C 1
ATOM 2225 O O . ALA A 1 284 ? 3.151 -4.154 -1.661 1.00 92.12 284 ALA A O 1
ATOM 2226 N N . GLU A 1 285 ? 5.212 -4.766 -1.055 1.00 90.31 285 GLU A N 1
ATOM 2227 C CA . GLU A 1 285 ? 4.850 -6.125 -0.644 1.00 90.31 285 GLU A CA 1
ATOM 2228 C C . GLU A 1 285 ? 4.245 -6.146 0.764 1.00 90.31 285 GLU A C 1
ATOM 2230 O O . GLU A 1 285 ? 3.359 -6.948 1.037 1.00 90.31 285 GLU A O 1
ATOM 2235 N N . CYS A 1 286 ? 4.684 -5.231 1.640 1.00 91.56 286 CYS A N 1
ATOM 2236 C CA . CYS A 1 286 ? 4.059 -4.963 2.941 1.00 91.56 286 CYS A CA 1
ATOM 2237 C C . CYS A 1 286 ? 2.579 -4.628 2.733 1.00 91.56 286 CYS A C 1
ATOM 2239 O O . CYS A 1 286 ? 1.689 -5.262 3.298 1.00 91.56 286 CYS A O 1
ATOM 2241 N N . LEU A 1 287 ? 2.346 -3.664 1.840 1.00 95.31 287 LEU A N 1
ATOM 2242 C CA . LEU A 1 287 ? 1.035 -3.209 1.415 1.00 95.31 287 LEU A CA 1
ATOM 2243 C C . LEU A 1 287 ? 0.232 -4.352 0.792 1.00 95.31 287 LEU A C 1
ATOM 2245 O O . LEU A 1 287 ? -0.877 -4.609 1.245 1.00 95.31 287 LEU A O 1
ATOM 2249 N N . ALA A 1 288 ? 0.795 -5.074 -0.180 1.00 95.12 288 ALA A N 1
ATOM 2250 C CA . ALA A 1 288 ? 0.114 -6.177 -0.852 1.00 95.12 288 ALA A CA 1
ATOM 2251 C C . ALA A 1 288 ? -0.293 -7.304 0.115 1.00 95.12 288 ALA A C 1
ATOM 2253 O O . ALA A 1 288 ? -1.419 -7.796 0.050 1.00 95.12 288 ALA A O 1
ATOM 2254 N N . TRP A 1 289 ? 0.591 -7.681 1.049 1.00 93.69 289 TRP A N 1
ATOM 2255 C CA . TRP A 1 289 ? 0.314 -8.726 2.035 1.00 93.69 289 TRP A CA 1
ATOM 2256 C C . TRP A 1 289 ? -0.786 -8.304 3.010 1.00 93.69 289 TRP A C 1
ATOM 2258 O O . TRP A 1 289 ? -1.798 -8.998 3.120 1.00 93.69 289 TRP A O 1
ATOM 2268 N N . VAL A 1 290 ? -0.645 -7.142 3.656 1.00 95.12 290 VAL A N 1
ATOM 2269 C CA . VAL A 1 290 ? -1.644 -6.646 4.615 1.00 95.12 290 VAL A CA 1
ATOM 2270 C C . VAL A 1 290 ? -2.991 -6.399 3.929 1.00 95.12 290 VAL A C 1
ATOM 2272 O O . VAL A 1 290 ? -4.014 -6.866 4.426 1.00 95.12 290 VAL A O 1
ATOM 2275 N N . ALA A 1 291 ? -3.005 -5.747 2.761 1.00 97.06 291 ALA A N 1
ATOM 2276 C CA . ALA A 1 291 ? -4.230 -5.502 1.999 1.00 97.06 291 ALA A CA 1
ATOM 2277 C C . ALA A 1 291 ? -4.945 -6.806 1.621 1.00 97.06 291 ALA A C 1
ATOM 2279 O O . ALA A 1 291 ? -6.145 -6.920 1.849 1.00 97.06 291 ALA A O 1
ATOM 2280 N N . SER A 1 292 ? -4.218 -7.821 1.131 1.00 96.44 292 SER A N 1
ATOM 2281 C CA . SER A 1 292 ? -4.821 -9.117 0.776 1.00 96.44 292 SER A CA 1
ATOM 2282 C C . SER A 1 292 ? -5.534 -9.795 1.951 1.00 96.44 292 SER A C 1
ATOM 2284 O O . SER A 1 292 ? -6.552 -10.458 1.759 1.00 96.44 292 SER A O 1
ATOM 2286 N N . ARG A 1 293 ? -5.044 -9.595 3.183 1.00 95.31 293 ARG A N 1
ATOM 2287 C CA . ARG A 1 293 ? -5.662 -10.130 4.402 1.00 95.31 293 ARG A CA 1
ATOM 2288 C C . ARG A 1 293 ? -6.874 -9.316 4.846 1.00 95.31 293 ARG A C 1
ATOM 2290 O O . ARG A 1 293 ? -7.887 -9.910 5.193 1.00 95.31 293 ARG A O 1
ATOM 2297 N N . VAL A 1 294 ? -6.799 -7.987 4.785 1.00 95.94 294 VAL A N 1
ATOM 2298 C CA . VAL A 1 294 ? -7.901 -7.092 5.186 1.00 95.94 294 VAL A CA 1
ATOM 2299 C C . VAL A 1 294 ? -9.073 -7.144 4.196 1.00 95.94 294 VAL A C 1
ATOM 2301 O O . VAL A 1 294 ? -10.231 -7.156 4.609 1.00 95.94 294 VAL A O 1
ATOM 2304 N N . GLU A 1 295 ? -8.790 -7.256 2.896 1.00 96.44 295 GLU A N 1
ATOM 2305 C CA . GLU A 1 295 ? -9.804 -7.491 1.856 1.00 96.44 295 GLU A CA 1
ATOM 2306 C C . GLU A 1 295 ? -10.291 -8.949 1.808 1.00 96.44 295 GLU A C 1
ATOM 2308 O O . GLU A 1 295 ? -11.308 -9.238 1.182 1.00 96.44 295 GLU A O 1
ATOM 2313 N N . ARG A 1 296 ? -9.584 -9.874 2.479 1.00 95.56 296 ARG A N 1
ATOM 2314 C CA . ARG A 1 296 ? -9.752 -11.336 2.364 1.00 95.56 296 ARG A CA 1
ATOM 2315 C C . ARG A 1 296 ? -9.673 -11.825 0.904 1.00 95.56 296 ARG A C 1
ATOM 2317 O O . ARG A 1 296 ? -10.397 -12.728 0.502 1.00 95.56 296 ARG A O 1
ATOM 2324 N N . ASN A 1 297 ? -8.774 -11.228 0.117 1.00 97.19 297 ASN A N 1
ATOM 2325 C CA . ASN A 1 297 ? -8.588 -11.507 -1.306 1.00 97.19 297 ASN A CA 1
ATOM 2326 C C . ASN A 1 297 ? -7.093 -11.732 -1.644 1.00 97.19 297 ASN A C 1
ATOM 2328 O O . ASN A 1 297 ? -6.332 -10.759 -1.724 1.00 97.19 297 ASN A O 1
ATOM 2332 N N . PRO A 1 298 ? -6.646 -12.986 -1.870 1.00 96.12 298 PRO A N 1
ATOM 2333 C CA . PRO A 1 298 ? -5.239 -13.298 -2.133 1.00 96.12 298 PRO A CA 1
ATOM 2334 C C . PRO A 1 298 ? -4.728 -12.765 -3.482 1.00 96.12 298 PRO A C 1
ATOM 2336 O O . PRO A 1 298 ? -3.528 -12.516 -3.608 1.00 96.12 298 PRO A O 1
ATOM 2339 N N . VAL A 1 299 ? -5.615 -12.504 -4.452 1.00 97.19 299 VAL A N 1
ATOM 2340 C CA . VAL A 1 299 ? -5.255 -12.005 -5.795 1.00 97.19 299 VAL A CA 1
ATOM 2341 C C . VAL A 1 299 ? -4.531 -10.655 -5.712 1.00 97.19 299 VAL A C 1
ATOM 2343 O O . VAL A 1 299 ? -3.632 -10.380 -6.504 1.00 97.19 299 VAL A O 1
ATOM 2346 N N . ILE A 1 300 ? -4.849 -9.825 -4.710 1.00 97.31 300 ILE A N 1
ATOM 2347 C CA . ILE A 1 300 ? -4.155 -8.550 -4.459 1.00 97.31 300 ILE A CA 1
ATOM 2348 C C . ILE A 1 300 ? -2.658 -8.781 -4.204 1.00 97.31 300 ILE A C 1
ATOM 2350 O O . ILE A 1 300 ? -1.815 -8.081 -4.770 1.00 97.31 300 ILE A O 1
ATOM 2354 N N . LEU A 1 301 ? -2.320 -9.773 -3.373 1.00 95.69 301 LEU A N 1
ATOM 2355 C CA . LEU A 1 301 ? -0.932 -10.123 -3.076 1.00 95.69 301 LEU A CA 1
ATOM 2356 C C . LEU A 1 301 ? -0.247 -10.719 -4.302 1.00 95.69 301 LEU A C 1
ATOM 2358 O O . LEU A 1 301 ? 0.841 -10.278 -4.662 1.00 95.69 301 LEU A O 1
ATOM 2362 N N . GLU A 1 302 ? -0.887 -11.700 -4.931 1.00 95.44 302 GLU A N 1
ATOM 2363 C CA . GLU A 1 302 ? -0.369 -12.422 -6.092 1.00 95.44 302 GLU A CA 1
ATOM 2364 C C . GLU A 1 302 ? -0.010 -11.469 -7.242 1.00 95.44 302 GLU A C 1
ATOM 2366 O O . GLU A 1 302 ? 1.132 -11.452 -7.703 1.00 95.44 302 GLU A O 1
ATOM 2371 N N . ARG A 1 303 ? -0.946 -10.604 -7.654 1.00 97.38 303 ARG A N 1
ATOM 2372 C CA . ARG A 1 303 ? -0.771 -9.714 -8.811 1.00 97.38 303 ARG A CA 1
ATOM 2373 C C . ARG A 1 303 ? 0.256 -8.611 -8.560 1.00 97.38 303 ARG A C 1
ATOM 2375 O O . ARG A 1 303 ? 1.071 -8.340 -9.439 1.00 97.38 303 ARG A O 1
ATOM 2382 N N . ILE A 1 304 ? 0.284 -8.010 -7.364 1.00 95.94 304 ILE A N 1
ATOM 2383 C CA . ILE A 1 304 ? 1.326 -7.025 -7.020 1.00 95.94 304 ILE A CA 1
ATOM 2384 C C . ILE A 1 304 ? 2.697 -7.712 -6.931 1.00 95.94 304 ILE A C 1
ATOM 2386 O O . ILE A 1 304 ? 3.691 -7.181 -7.432 1.00 95.94 304 ILE A O 1
ATOM 2390 N N . ARG A 1 305 ? 2.767 -8.910 -6.336 1.00 93.31 305 ARG A N 1
ATOM 2391 C CA . ARG A 1 305 ? 4.009 -9.681 -6.222 1.00 93.31 305 ARG A CA 1
ATOM 2392 C C . ARG A 1 305 ? 4.557 -10.106 -7.583 1.00 93.31 305 ARG A C 1
ATOM 2394 O O . ARG A 1 305 ? 5.758 -9.965 -7.789 1.00 93.31 305 ARG A O 1
ATOM 2401 N N . HIS A 1 306 ? 3.708 -10.540 -8.513 1.00 94.94 306 HIS A N 1
ATOM 2402 C CA . HIS A 1 306 ? 4.111 -10.908 -9.872 1.00 94.94 306 HIS A CA 1
ATOM 2403 C C . HIS A 1 306 ? 4.884 -9.776 -10.571 1.00 94.94 306 HIS A C 1
ATOM 2405 O O . HIS A 1 306 ? 5.992 -9.987 -11.061 1.00 94.94 306 HIS A O 1
ATOM 2411 N N . VAL A 1 307 ? 4.364 -8.544 -10.521 1.00 95.12 307 VAL A N 1
ATOM 2412 C CA . VAL A 1 307 ? 5.020 -7.355 -11.099 1.00 95.12 307 VAL A CA 1
ATOM 2413 C C . VAL A 1 307 ? 6.368 -7.054 -10.433 1.00 95.12 307 VAL A C 1
ATOM 2415 O O . VAL A 1 307 ? 7.318 -6.630 -11.096 1.00 95.12 307 VAL A O 1
ATOM 2418 N N . LEU A 1 308 ? 6.474 -7.273 -9.121 1.00 90.81 308 LEU A N 1
ATOM 2419 C CA . LEU A 1 308 ? 7.702 -7.037 -8.359 1.00 90.81 308 LEU A CA 1
ATOM 2420 C C . LEU A 1 308 ? 8.776 -8.088 -8.652 1.00 90.81 308 LEU A C 1
ATOM 2422 O O . LEU A 1 308 ? 9.919 -7.720 -8.933 1.00 90.81 308 LEU A O 1
ATOM 2426 N N . ASP A 1 309 ? 8.411 -9.370 -8.637 1.00 89.19 309 ASP A N 1
ATOM 2427 C CA . ASP A 1 309 ? 9.316 -10.473 -8.958 1.00 89.19 309 ASP A CA 1
ATOM 2428 C C . ASP A 1 309 ? 9.758 -10.385 -10.445 1.00 89.19 309 ASP A C 1
ATOM 2430 O O . ASP A 1 309 ? 10.939 -10.581 -10.744 1.00 89.19 309 ASP A O 1
ATOM 2434 N N . TYR A 1 310 ? 8.887 -9.929 -11.362 1.00 93.00 310 TYR A N 1
ATOM 2435 C CA . TYR A 1 310 ? 9.244 -9.616 -12.758 1.00 93.00 310 TYR A CA 1
ATOM 2436 C C . TYR A 1 310 ? 10.225 -8.435 -12.889 1.00 93.00 310 TYR A C 1
ATOM 2438 O O . TYR A 1 310 ? 11.203 -8.517 -13.636 1.00 93.00 310 TYR A O 1
ATOM 2446 N N . MET A 1 311 ? 10.048 -7.345 -12.130 1.00 89.75 311 MET A N 1
ATOM 2447 C CA . MET A 1 311 ? 11.032 -6.249 -12.108 1.00 89.75 311 MET A CA 1
ATOM 2448 C C . MET A 1 311 ? 12.406 -6.730 -11.604 1.00 89.75 311 MET A C 1
ATOM 2450 O O . MET A 1 311 ? 13.438 -6.335 -12.153 1.00 89.75 311 MET A O 1
ATOM 2454 N N . VAL A 1 312 ? 12.436 -7.604 -10.590 1.00 86.38 312 VAL A N 1
ATOM 2455 C CA . VAL A 1 312 ? 13.679 -8.214 -10.087 1.00 86.38 312 VAL A CA 1
ATOM 2456 C C . VAL A 1 312 ? 14.324 -9.116 -11.144 1.00 86.38 312 VAL A C 1
ATOM 2458 O O . VAL A 1 312 ? 15.545 -9.067 -11.309 1.00 86.38 312 VAL A O 1
ATOM 2461 N N . PHE A 1 313 ? 13.535 -9.894 -11.891 1.00 86.88 313 PHE A N 1
ATOM 2462 C CA . PHE A 1 313 ? 14.018 -10.680 -13.030 1.00 86.88 313 PHE A CA 1
ATOM 2463 C C . PHE A 1 313 ? 14.692 -9.789 -14.085 1.00 86.88 313 PHE A C 1
ATOM 2465 O O . PHE A 1 313 ? 15.857 -10.019 -14.418 1.00 86.88 313 PHE A O 1
ATOM 2472 N N . LEU A 1 314 ? 14.027 -8.713 -14.525 1.00 86.81 314 LEU A N 1
ATOM 2473 C CA . LEU A 1 314 ? 14.595 -7.764 -15.490 1.00 86.81 314 LEU A CA 1
ATOM 2474 C C . LEU A 1 314 ? 15.932 -7.183 -15.006 1.00 86.81 314 LEU A C 1
ATOM 2476 O O . LEU A 1 314 ? 16.887 -7.112 -15.779 1.00 86.81 314 LEU A O 1
ATOM 2480 N N . TRP A 1 315 ? 16.042 -6.801 -13.729 1.00 83.75 315 TRP A N 1
ATOM 2481 C CA . TRP A 1 315 ? 17.300 -6.291 -13.171 1.00 83.75 315 TRP A CA 1
ATOM 2482 C C . TRP A 1 315 ? 18.428 -7.328 -13.172 1.00 83.75 315 TRP A C 1
ATOM 2484 O O . TRP A 1 315 ? 19.567 -6.958 -13.448 1.00 83.75 315 TRP A O 1
ATOM 2494 N N . ARG A 1 316 ? 18.139 -8.612 -12.917 1.00 81.88 316 ARG A N 1
ATOM 2495 C CA . ARG A 1 316 ? 19.154 -9.683 -12.969 1.00 81.88 316 ARG A CA 1
ATOM 2496 C C . ARG A 1 316 ? 19.732 -9.854 -14.373 1.00 81.88 316 ARG A C 1
ATOM 2498 O O . ARG A 1 316 ? 20.949 -9.935 -14.505 1.00 81.88 316 ARG A O 1
ATOM 2505 N N . VAL A 1 317 ? 18.886 -9.835 -15.407 1.00 84.56 317 VAL A N 1
ATOM 2506 C CA . VAL A 1 317 ? 19.328 -9.916 -16.814 1.00 84.56 317 VAL A CA 1
ATOM 2507 C C . VAL A 1 317 ? 20.292 -8.770 -17.154 1.00 84.56 317 VAL A C 1
ATOM 2509 O O . VAL A 1 317 ? 21.350 -9.002 -17.731 1.00 84.56 317 VAL A O 1
ATOM 2512 N N . HIS A 1 318 ? 19.989 -7.545 -16.708 1.00 76.19 318 HIS A N 1
ATOM 2513 C CA . HIS A 1 318 ? 20.832 -6.374 -16.984 1.00 76.19 318 HIS A CA 1
ATOM 2514 C C . HIS A 1 318 ? 22.228 -6.441 -16.348 1.00 76.19 318 HIS A C 1
ATOM 2516 O O . HIS A 1 318 ? 23.162 -5.884 -16.919 1.00 76.19 318 HIS A O 1
ATOM 2522 N N . VAL A 1 319 ? 22.387 -7.084 -15.185 1.00 76.25 319 VAL A N 1
ATOM 2523 C CA . VAL A 1 319 ? 23.710 -7.243 -14.549 1.00 76.25 319 VAL A CA 1
ATOM 2524 C C . VAL A 1 319 ? 24.602 -8.146 -15.405 1.00 76.25 319 VAL A C 1
ATOM 2526 O O . VAL A 1 319 ? 25.716 -7.758 -15.746 1.00 76.25 319 VAL A O 1
ATOM 2529 N N . VAL A 1 320 ? 24.069 -9.289 -15.851 1.00 77.94 320 VAL A N 1
ATOM 2530 C CA . VAL A 1 320 ? 24.807 -10.271 -16.666 1.00 77.94 320 VAL A CA 1
ATOM 2531 C C . VAL A 1 320 ? 25.290 -9.677 -17.998 1.00 77.94 320 VAL A C 1
ATOM 2533 O O . VAL A 1 320 ? 26.394 -9.988 -18.447 1.00 77.94 320 VAL A O 1
ATOM 2536 N N . ASP A 1 321 ? 24.496 -8.810 -18.631 1.00 75.75 321 ASP A N 1
ATOM 2537 C CA . ASP A 1 321 ? 24.882 -8.150 -19.885 1.00 75.75 321 ASP A CA 1
ATOM 2538 C C . ASP A 1 321 ? 26.004 -7.115 -19.701 1.00 75.75 321 ASP A C 1
ATOM 2540 O O . ASP A 1 321 ? 26.865 -6.979 -20.574 1.00 75.75 321 ASP A O 1
ATOM 2544 N N . VAL A 1 322 ? 26.020 -6.394 -18.573 1.00 74.75 322 VAL A N 1
ATOM 2545 C CA . VAL A 1 322 ? 27.079 -5.419 -18.259 1.00 74.75 322 VAL A CA 1
ATOM 2546 C C . VAL A 1 322 ? 28.410 -6.133 -18.030 1.00 74.75 322 VAL A C 1
ATOM 2548 O O . VAL A 1 322 ? 29.411 -5.742 -18.631 1.00 74.75 322 VAL A O 1
ATOM 2551 N N . ASP A 1 323 ? 28.410 -7.220 -17.255 1.00 74.12 323 ASP A N 1
ATOM 2552 C CA . ASP A 1 323 ? 29.619 -8.002 -16.973 1.00 74.12 323 ASP A CA 1
ATOM 2553 C C . ASP A 1 323 ? 30.217 -8.601 -18.262 1.00 74.12 323 ASP A C 1
ATOM 2555 O O . ASP A 1 323 ? 31.426 -8.511 -18.502 1.00 74.12 323 ASP A O 1
ATOM 2559 N N . LYS A 1 324 ? 29.370 -9.129 -19.160 1.00 74.62 324 LYS A N 1
ATOM 2560 C CA . LYS A 1 324 ? 29.793 -9.622 -20.486 1.00 74.62 324 LYS A CA 1
ATOM 2561 C C . LYS A 1 324 ? 30.380 -8.515 -21.363 1.00 74.62 324 LYS A C 1
ATOM 2563 O O . LYS A 1 324 ? 31.449 -8.703 -21.944 1.00 74.62 324 LYS A O 1
ATOM 2568 N N . ALA A 1 325 ? 29.719 -7.359 -21.444 1.00 73.88 325 ALA A N 1
ATOM 2569 C CA . ALA A 1 325 ? 30.194 -6.224 -22.237 1.00 73.88 325 ALA A CA 1
ATOM 2570 C C . ALA A 1 325 ? 31.523 -5.647 -21.715 1.00 73.88 325 ALA A C 1
ATOM 2572 O O . ALA A 1 325 ? 32.310 -5.103 -22.492 1.00 73.88 325 ALA A O 1
ATOM 2573 N N . GLN A 1 326 ? 31.789 -5.776 -20.412 1.00 75.50 326 GLN A N 1
ATOM 2574 C CA . GLN A 1 326 ? 33.026 -5.318 -19.786 1.00 75.50 326 GLN A CA 1
ATOM 2575 C C . GLN A 1 326 ? 34.174 -6.338 -19.921 1.00 75.50 326 GLN A C 1
ATOM 2577 O O . GLN A 1 326 ? 35.329 -5.934 -20.046 1.00 75.50 326 GLN A O 1
ATOM 2582 N N . CYS A 1 327 ? 33.868 -7.639 -19.980 1.00 71.50 327 CYS A N 1
ATOM 2583 C CA . CYS A 1 327 ? 34.848 -8.707 -20.214 1.00 71.50 327 CYS A CA 1
ATOM 2584 C C . CYS A 1 327 ? 35.260 -8.843 -21.699 1.00 71.50 327 CYS A C 1
ATOM 2586 O O . CYS A 1 327 ? 36.421 -9.112 -22.005 1.00 71.50 327 CYS A O 1
ATOM 2588 N N . GLY A 1 328 ? 34.343 -8.582 -22.639 1.00 58.34 328 GLY A N 1
ATOM 2589 C CA . GLY A 1 328 ? 34.531 -8.786 -24.086 1.00 58.34 328 GLY A CA 1
ATOM 2590 C C . GLY A 1 328 ? 35.511 -7.854 -24.820 1.00 58.34 328 GLY A C 1
ATOM 2591 O O . GLY A 1 328 ? 35.542 -7.866 -26.046 1.00 58.34 328 GLY A O 1
ATOM 2592 N N . LYS A 1 329 ? 36.314 -7.037 -24.122 1.00 58.56 329 LYS A N 1
ATOM 2593 C CA . LYS A 1 329 ? 37.344 -6.171 -24.743 1.00 58.56 329 LYS A CA 1
ATOM 2594 C C . LYS A 1 329 ? 38.718 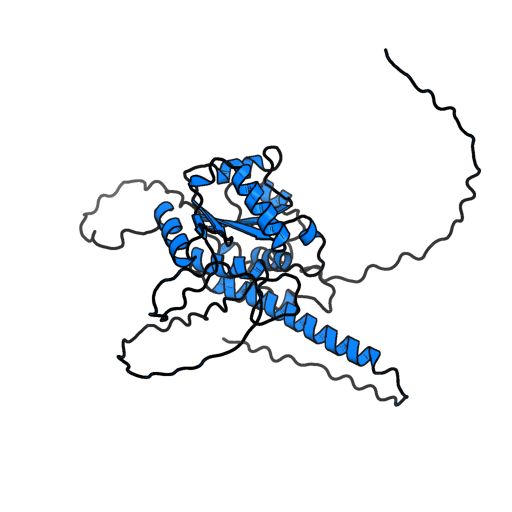-6.836 -24.917 1.00 58.56 329 LYS A C 1
ATOM 2596 O O . LYS A 1 329 ? 39.659 -6.180 -25.362 1.00 58.56 329 LYS A O 1
ATOM 2601 N N . SER A 1 330 ? 38.833 -8.125 -24.609 1.00 56.69 330 SER A N 1
ATOM 2602 C CA . SER A 1 330 ? 40.092 -8.872 -24.649 1.00 56.69 330 SER A CA 1
ATOM 2603 C C . SER A 1 330 ? 40.125 -9.891 -25.793 1.00 56.69 330 SER A C 1
ATOM 2605 O O . SER A 1 330 ? 39.664 -11.014 -25.628 1.00 56.69 330 SER A O 1
ATOM 2607 N N . ARG A 1 331 ? 40.791 -9.500 -26.893 1.00 54.25 331 ARG A N 1
ATOM 2608 C CA . ARG A 1 331 ? 41.124 -10.286 -28.107 1.00 54.25 331 ARG A CA 1
ATOM 2609 C C . ARG A 1 331 ? 39.952 -10.595 -29.053 1.00 54.25 331 ARG A C 1
ATOM 2611 O O . ARG A 1 331 ? 38.872 -10.994 -28.643 1.00 54.25 331 ARG A O 1
ATOM 2618 N N . GLY A 1 332 ? 40.198 -10.357 -30.344 1.00 53.72 332 GLY A N 1
ATOM 2619 C CA . GLY A 1 332 ? 39.197 -10.451 -31.408 1.00 53.72 332 GLY A CA 1
ATOM 2620 C C . GLY A 1 332 ? 38.909 -11.879 -31.875 1.00 53.72 332 GLY A C 1
ATOM 2621 O O . GLY A 1 332 ? 39.746 -12.770 -31.754 1.00 53.72 332 GLY A O 1
ATOM 2622 N N . GLY A 1 333 ? 37.717 -12.049 -32.443 1.00 51.81 333 GLY A N 1
ATOM 2623 C CA . GLY A 1 333 ? 37.178 -13.296 -32.981 1.00 51.81 333 GLY A CA 1
ATOM 2624 C C . GLY A 1 333 ? 35.718 -13.058 -33.357 1.00 51.81 333 GLY A C 1
ATOM 2625 O O . GLY A 1 333 ? 34.837 -13.160 -32.509 1.00 51.81 333 GLY A O 1
ATOM 2626 N N . ASP A 1 334 ? 35.483 -12.629 -34.595 1.00 53.66 334 ASP A N 1
ATOM 2627 C CA . ASP A 1 334 ? 34.192 -12.109 -35.054 1.00 53.66 334 ASP A CA 1
ATOM 2628 C C . ASP A 1 334 ? 33.227 -13.240 -35.450 1.00 53.66 334 ASP A C 1
ATOM 2630 O O . ASP A 1 334 ? 33.370 -13.839 -36.513 1.00 53.66 334 ASP A O 1
ATOM 2634 N N . VAL A 1 335 ? 32.256 -13.555 -34.581 1.00 53.03 335 VAL A N 1
ATOM 2635 C CA . VAL A 1 335 ? 31.105 -14.422 -34.901 1.00 53.03 335 VAL A CA 1
ATOM 2636 C C . VAL A 1 335 ? 29.856 -13.904 -34.181 1.00 53.03 335 VAL A C 1
ATOM 2638 O O . VAL A 1 335 ? 29.648 -14.146 -32.989 1.00 53.03 335 VAL A O 1
ATOM 2641 N N . MET A 1 336 ? 28.989 -13.198 -34.906 1.00 47.53 336 MET A N 1
ATOM 2642 C CA . MET A 1 336 ? 27.734 -12.669 -34.368 1.00 47.53 336 MET A CA 1
ATOM 2643 C C . MET A 1 336 ? 26.604 -13.709 -34.482 1.00 47.53 336 MET A C 1
ATOM 2645 O O . MET A 1 336 ? 26.105 -13.969 -35.571 1.00 47.53 336 MET A O 1
ATOM 2649 N N . SER A 1 337 ? 26.159 -14.279 -33.356 1.00 47.56 337 SER A N 1
ATOM 2650 C CA . SER A 1 337 ? 25.010 -15.202 -33.310 1.00 47.56 337 SER A CA 1
ATOM 2651 C C . SER A 1 337 ? 23.858 -14.608 -32.497 1.00 47.56 337 SER A C 1
ATOM 2653 O O . SER A 1 337 ? 23.897 -14.584 -31.266 1.00 47.56 337 SER A O 1
ATOM 2655 N N . GLN A 1 338 ? 22.796 -14.178 -33.178 1.00 41.41 338 GLN A N 1
ATOM 2656 C CA . GLN A 1 338 ? 21.549 -13.751 -32.541 1.00 41.41 338 GLN A CA 1
ATOM 2657 C C . GLN A 1 338 ? 20.754 -14.979 -32.071 1.00 41.41 338 GLN A C 1
ATOM 2659 O O . GLN A 1 338 ? 20.106 -15.644 -32.873 1.00 41.41 338 GLN A O 1
ATOM 2664 N N . LYS A 1 339 ? 20.785 -15.288 -30.767 1.00 42.75 339 LYS A N 1
ATOM 2665 C CA . LYS A 1 339 ? 19.819 -16.216 -30.157 1.00 42.75 339 LYS A CA 1
ATOM 2666 C C . LYS A 1 339 ? 18.687 -15.437 -29.497 1.00 42.75 339 LYS A C 1
ATOM 2668 O O . LYS A 1 339 ? 18.874 -14.828 -28.445 1.00 42.75 339 LYS A O 1
ATOM 2673 N N . THR A 1 340 ? 17.521 -15.486 -30.131 1.00 42.12 340 THR A N 1
ATOM 2674 C CA . THR A 1 340 ? 16.240 -15.070 -29.557 1.00 42.12 340 THR A CA 1
ATOM 2675 C C . THR A 1 340 ? 15.946 -15.899 -28.306 1.00 42.12 340 THR A C 1
ATOM 2677 O O . THR A 1 340 ? 16.069 -17.122 -28.328 1.00 42.12 340 THR A O 1
ATOM 2680 N N . LEU A 1 341 ? 15.579 -15.235 -27.210 1.00 44.31 341 LEU A N 1
ATOM 2681 C CA . LEU A 1 341 ? 15.107 -15.883 -25.988 1.00 44.31 341 LEU A CA 1
ATOM 2682 C C . LEU A 1 341 ? 13.592 -16.072 -26.082 1.00 44.31 341 LEU A C 1
ATOM 2684 O O . LEU A 1 341 ? 12.837 -15.133 -25.834 1.00 44.31 341 LEU A O 1
ATOM 2688 N N . GLU A 1 342 ? 13.157 -17.282 -26.425 1.00 39.59 342 GLU A N 1
ATOM 2689 C CA . GLU A 1 342 ? 11.779 -17.704 -26.178 1.00 39.59 342 GLU A CA 1
ATOM 2690 C C . GLU A 1 342 ? 11.563 -17.814 -24.665 1.00 39.59 342 GLU A C 1
ATOM 2692 O O . GLU A 1 342 ? 12.272 -18.539 -23.964 1.00 39.59 342 GLU A O 1
ATOM 2697 N N . ILE A 1 343 ? 10.596 -17.057 -24.150 1.00 45.06 343 ILE A N 1
ATOM 2698 C CA . ILE A 1 343 ? 10.132 -17.181 -22.770 1.00 45.06 343 ILE A CA 1
ATOM 2699 C C . ILE A 1 343 ? 8.896 -18.068 -22.811 1.00 45.06 343 ILE A C 1
ATOM 2701 O O . ILE A 1 343 ? 7.867 -17.662 -23.347 1.00 45.06 343 ILE A O 1
ATOM 2705 N N . ALA A 1 344 ? 8.998 -19.261 -22.228 1.00 36.88 344 ALA A N 1
ATOM 2706 C CA . ALA A 1 344 ? 7.845 -20.113 -21.986 1.00 36.88 344 ALA A CA 1
ATOM 2707 C C . ALA A 1 344 ? 6.913 -19.419 -20.981 1.00 36.88 344 ALA A C 1
ATOM 2709 O O . ALA A 1 344 ? 7.162 -19.420 -19.773 1.00 36.88 344 ALA A O 1
ATOM 2710 N N . VAL A 1 345 ? 5.850 -18.799 -21.491 1.00 41.69 345 VAL A N 1
ATOM 2711 C CA . VAL A 1 345 ? 4.716 -18.379 -20.672 1.00 41.69 345 VAL A CA 1
ATOM 2712 C C . VAL A 1 345 ? 3.975 -19.654 -20.289 1.00 41.69 345 VAL A C 1
ATOM 2714 O O . VAL A 1 345 ? 3.384 -20.309 -21.142 1.00 41.69 345 VAL A O 1
ATOM 2717 N N . MET A 1 346 ? 4.035 -20.033 -19.012 1.00 34.19 346 MET A N 1
ATOM 2718 C CA . MET A 1 346 ? 3.121 -21.036 -18.469 1.00 34.19 346 MET A CA 1
ATOM 2719 C C . MET A 1 346 ? 1.741 -20.395 -18.330 1.00 34.19 346 MET A C 1
ATOM 2721 O O . MET A 1 346 ? 1.384 -19.888 -17.267 1.00 34.19 346 MET A O 1
ATOM 2725 N N . GLU A 1 347 ? 0.984 -20.392 -19.423 1.00 40.22 347 GLU A N 1
ATOM 2726 C CA . GLU A 1 347 ? -0.457 -20.191 -19.360 1.00 40.22 347 GLU A CA 1
ATOM 2727 C C . GLU A 1 347 ? -1.048 -21.360 -18.560 1.00 40.22 347 GLU A C 1
ATOM 2729 O O . GLU A 1 347 ? -0.796 -22.529 -18.846 1.00 40.22 347 GLU A O 1
ATOM 2734 N N . SER A 1 348 ? -1.741 -21.023 -17.475 1.00 43.50 348 SER A N 1
ATOM 2735 C CA . SER A 1 348 ? -2.564 -21.954 -16.705 1.00 43.50 348 SER A CA 1
ATOM 2736 C C . SER A 1 348 ? -4.006 -21.577 -17.007 1.00 43.50 348 SER A C 1
ATOM 2738 O O . SER A 1 348 ? -4.416 -20.471 -16.645 1.00 43.50 348 SER A O 1
ATOM 2740 N N . GLU A 1 349 ? -4.710 -22.453 -17.721 1.00 41.12 349 GLU A N 1
ATOM 2741 C CA . GLU A 1 349 ? -6.167 -22.389 -17.899 1.00 41.12 349 GLU A CA 1
ATOM 2742 C C . GLU A 1 349 ? -6.904 -22.662 -16.573 1.00 41.12 349 GLU A C 1
ATOM 2744 O O . GLU A 1 349 ? -6.372 -23.449 -15.751 1.00 41.12 349 GLU A O 1
#

Secondary structure (DSSP, 8-state):
------------------------PPPPP--TTT-S-GGG--GGGS-SS-GGGG-SSEEEEEEE-HHHHT-SS-SHHHHHHHHHTTGGGSS-HHHHHTTS-TT--SEEEEESSS--HHHHHHHHHHHH-TTSEEEEE---TTPEEHHHHHHHHHHHTT-S---S--------TT-------PPPEEEEEEES-HHHHHHHHHHHHHH-GGGGGPEEEE-----TT--S-------------------------------------------TTSSS-TT---HHHHHHHHHHHHTT-THHHHHHHHHHHHHHHHHHHHHHHHHHHHHTTSS------------------

Solvent-accessible surface area (backbone atoms only — not comparable to full-atom values): 22540 Å² total; per-residue (Å²): 141,86,86,85,78,89,78,84,89,81,81,91,75,86,82,85,74,81,86,72,82,71,78,78,77,78,77,80,71,51,36,89,50,74,59,31,41,70,91,62,51,56,65,93,45,49,53,97,63,49,47,48,85,65,52,76,41,43,25,36,40,34,43,29,28,68,75,50,76,75,47,88,88,59,53,55,65,55,46,51,37,33,34,53,30,40,80,56,72,72,54,51,73,65,62,64,55,69,76,44,64,85,82,76,50,57,70,48,79,47,79,36,66,49,85,44,74,93,81,36,40,77,55,52,51,58,69,53,42,83,86,50,44,40,37,36,57,46,85,48,100,83,34,39,48,42,75,59,41,50,50,58,43,39,53,74,40,68,62,66,68,85,86,76,90,81,95,76,80,79,94,74,87,80,78,82,77,74,84,74,78,76,59,46,36,36,38,36,39,65,42,45,58,73,72,54,34,54,55,25,49,64,35,44,70,64,76,34,88,59,55,80,77,48,41,37,16,18,81,60,73,79,69,84,84,68,92,65,81,91,72,76,82,68,88,70,80,95,72,92,84,83,89,89,87,88,88,91,81,87,86,88,83,90,74,94,68,85,77,71,83,71,72,74,77,72,59,38,42,69,46,93,80,62,79,94,47,89,56,40,29,53,68,42,56,55,48,23,51,53,47,16,60,68,50,70,36,65,63,52,27,52,46,51,45,47,35,50,55,49,51,52,49,47,52,54,57,54,52,58,54,50,57,49,66,68,60,69,78,69,79,89,79,96,76,93,77,90,77,84,81,84,75,86,75,81,80,78,133

Mean predicted aligned error: 12.69 Å

Sequence (349 aa):
MTKTKNHPDMDQSTSVSPSGTHPKTQKRPTCPTCRFPPRTCVCPALPTAPLHTLFRRCRILLLQHPHELRRKNRSLPLVHLCLFGGHHHHARIEDVASSLNPQDFVIKTIVGRSLQPHRDAAILDLLSDPEQVVVVVFPHRNAMELERGIRLAEERCGTMATSDNDDNDEECEGSVKAETTKKKITLVFIDATWKHAREMEAKLSKSVECCRHWIRVQLVPTVAGGGGDARVPVVVDYKQSSTLTETTKDASLRTTTVTTTTHPFVPRRFQIRAPPSPNHLSTAECLAWVASRVERNPVILERIRHVLDYMVFLWRVHVVDVDKAQCGKSRGGDVMSQKTLEIAVMESE

Radius of gyration: 27.21 Å; Cα contacts (8 Å, |Δi|>4): 347; chains: 1; bounding box: 84×90×63 Å

Foldseek 3Di:
DDDDDDDDDDDDDDDPDDPDPDPDDDDQDADQWLRHHPLLDLVVQADPDACQVLQQAAAEEEEEEPVQVPDPPALVSLLVCNNPTRPVSPPPPVVVCVPDDVPDHRYDYDYDLEDDCVPCVSVLVQVLPLLAAEEEADDDPPADALVVLLVVSCVSQVNPPPPDDDPDDDDDPDDPPDPDRGHHYYYYYYQDAPVSSVSSVVRHPVVRPSCVNYHYHYLDDPPPPPPDDDDDPDPDDDDDDDDDDDDDDDDDDDDDDPPPVPPPPLRQADDPDDLDDSRHHHPQLVCQVSSCVSSVHNVSNVSSVSSVVVSSVSVVVVVVVVVCVVVPPPDDDDDDDDDDDDDPDPDDD

pLDDT: mean 74.05, std 22.02, range [30.3, 97.81]